Protein AF-A0A183HQC5-F1 (afdb_monomer)

Organism: NCBI:txid387005

InterPro domains:
  IPR002713 FF domain [PF01846] (31-80)
  IPR002713 FF domain [PF01846] (87-130)
  IPR002713 FF domain [PS51676] (82-141)
  IPR002713 FF domain [SM00441] (27-83)
  IPR002713 FF domain [SM00441] (85-141)
  IPR036517 FF domain superfamily [G3DSA:1.10.10.440] (12-88)
  IPR036517 FF domain superfamily [G3DSA:1.10.10.440] (89-143)
  IPR036517 FF domain superfamily [G3DSA:1.10.10.440] (147-183)
  IPR036517 FF domain superfamily [SSF81698] (20-90)
  IPR036517 FF domain superfamily [SSF81698] (83-144)
  IPR045148 Transcription elongation regulator 1-like [PTHR15377] (2-182)

Foldseek 3Di:
DVVVVVVVVVVVVVVVVVVVVVVVVLLVQLLVLLLVLCVVFVQALPDDPVRSVVRSVVDPSNVSNVVDDPVNSNVSNNVSSVVNVVVLLVVLLVLQVPQPVDDLPDQPVVVVVSSVPPVSVVVSPDDPVVSNVSSPVSSVVVVVVVVVVVVVVLVVQPLDDPCLVVCCVVDVVSVVVSVVVVD

Solvent-accessible surface area (backbone atoms only — not comparable to full-atom values): 10501 Å² total; per-residue (Å²): 112,68,71,58,56,49,51,53,50,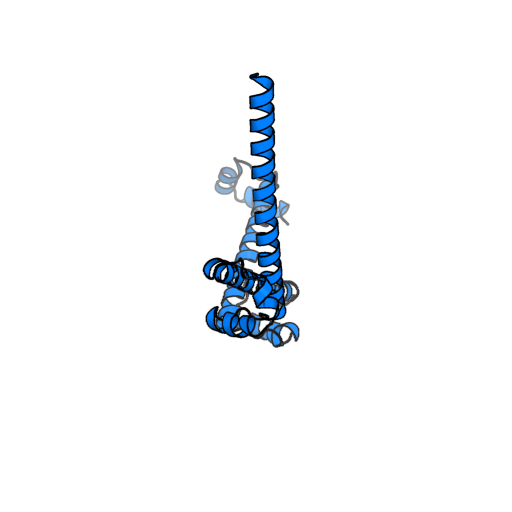51,52,53,48,54,53,50,51,52,52,52,52,52,54,51,50,54,50,47,54,21,50,51,51,45,50,51,48,41,63,73,72,53,86,59,58,81,62,48,69,71,57,45,51,61,56,49,69,72,41,80,70,48,67,62,27,69,88,53,50,72,70,54,52,50,52,53,47,52,53,49,32,53,48,48,51,47,56,50,49,50,53,53,50,51,52,53,72,71,36,81,90,56,55,74,83,60,54,66,80,60,46,47,68,57,48,65,73,37,70,76,48,68,72,52,89,64,58,67,71,58,54,52,50,54,50,51,51,53,26,50,54,51,51,51,48,53,51,48,53,51,51,51,49,54,71,65,39,78,88,61,52,95,58,41,66,60,44,37,76,78,36,60,62,55,52,52,54,51,50,66,74,72,110

Structure (mmCIF, N/CA/C/O backbone):
data_AF-A0A183HQC5-F1
#
_entry.id   AF-A0A183HQC5-F1
#
loop_
_atom_site.group_PDB
_atom_site.id
_atom_site.type_symbol
_atom_site.label_atom_id
_atom_site.label_alt_id
_atom_site.label_comp_id
_atom_site.label_asym_id
_atom_site.label_entity_id
_atom_site.label_seq_id
_atom_site.pdbx_PDB_ins_code
_atom_site.Cartn_x
_atom_site.Cartn_y
_atom_site.Cartn_z
_atom_site.occupancy
_atom_site.B_iso_or_equiv
_atom_site.auth_seq_id
_atom_site.auth_comp_id
_atom_site.auth_asym_id
_atom_site.auth_atom_id
_atom_site.pdbx_PDB_model_num
ATOM 1 N N . GLU A 1 1 ? 16.380 46.462 -37.536 1.00 64.62 1 GLU A N 1
ATOM 2 C CA . GLU A 1 1 ? 17.199 45.248 -37.328 1.00 64.62 1 GLU A CA 1
ATOM 3 C C . GLU A 1 1 ? 16.857 44.518 -36.033 1.00 64.62 1 GLU A C 1
ATOM 5 O O . GLU A 1 1 ? 16.786 43.298 -36.062 1.00 64.62 1 GLU A O 1
ATOM 10 N N . GLU A 1 2 ? 16.525 45.224 -34.948 1.00 70.25 2 GLU A N 1
ATOM 11 C CA . GLU A 1 2 ? 16.122 44.617 -33.663 1.00 70.25 2 GLU A CA 1
ATOM 12 C C . GLU A 1 2 ? 14.980 43.596 -33.775 1.00 70.25 2 GLU A C 1
ATOM 14 O O . GLU A 1 2 ? 15.136 42.474 -33.311 1.00 70.25 2 GLU A O 1
ATOM 19 N N . ARG A 1 3 ? 13.900 43.907 -34.506 1.00 75.62 3 ARG A N 1
ATOM 20 C CA . ARG A 1 3 ? 12.786 42.960 -34.721 1.00 75.62 3 ARG A CA 1
ATOM 21 C C . ARG A 1 3 ? 13.184 41.655 -35.420 1.00 75.62 3 ARG A C 1
ATOM 23 O O . ARG A 1 3 ? 12.544 40.639 -35.200 1.00 75.62 3 ARG A O 1
ATOM 30 N N . LYS A 1 4 ? 14.203 41.664 -36.289 1.00 75.69 4 LYS A N 1
ATOM 31 C CA . LYS A 1 4 ? 14.675 40.428 -36.941 1.00 75.69 4 LYS A CA 1
ATOM 32 C C . LYS A 1 4 ? 15.460 39.567 -35.954 1.00 75.69 4 LYS A C 1
ATOM 34 O O . LYS A 1 4 ? 15.241 38.366 -35.898 1.00 75.69 4 LYS A O 1
ATOM 39 N N . LYS A 1 5 ? 16.301 40.204 -35.135 1.00 80.25 5 LYS A N 1
ATOM 40 C CA . LYS A 1 5 ? 17.078 39.545 -34.081 1.00 80.25 5 LYS A CA 1
ATOM 41 C C . LYS A 1 5 ? 16.183 38.954 -32.984 1.00 80.25 5 LYS A C 1
ATOM 43 O O . LYS A 1 5 ? 16.483 37.887 -32.467 1.00 80.25 5 LYS A O 1
ATOM 48 N N . GLU A 1 6 ? 15.088 39.633 -32.654 1.00 78.00 6 GLU A N 1
ATOM 49 C CA . GLU A 1 6 ? 14.086 39.165 -31.692 1.00 78.00 6 GLU A CA 1
ATOM 50 C C . GLU A 1 6 ? 13.318 37.943 -32.216 1.00 78.00 6 GLU A C 1
ATOM 52 O O . GLU A 1 6 ? 13.260 36.928 -31.532 1.00 78.00 6 GLU A O 1
ATOM 57 N N . VAL A 1 7 ? 12.848 37.979 -33.470 1.00 82.75 7 VAL A N 1
ATOM 58 C CA . VAL A 1 7 ? 12.192 36.825 -34.116 1.00 82.75 7 VAL A CA 1
ATOM 59 C C . VAL A 1 7 ? 13.144 35.630 -34.253 1.00 82.75 7 VAL A C 1
ATOM 61 O O . VAL A 1 7 ? 12.736 34.492 -34.041 1.00 82.75 7 VAL A O 1
ATOM 64 N N . GLU A 1 8 ? 14.418 35.858 -34.584 1.00 78.94 8 GLU A N 1
ATOM 65 C CA . GLU A 1 8 ? 15.431 34.793 -34.635 1.00 78.94 8 GLU A CA 1
ATOM 66 C C . GLU A 1 8 ? 15.712 34.187 -33.250 1.00 78.94 8 GLU A C 1
ATOM 68 O O . GLU A 1 8 ? 15.899 32.973 -33.139 1.00 78.94 8 GLU A O 1
ATOM 73 N N . ALA A 1 9 ? 15.716 35.007 -32.194 1.00 84.31 9 ALA A N 1
ATOM 74 C CA . ALA A 1 9 ? 15.876 34.539 -30.821 1.00 84.31 9 ALA A CA 1
ATOM 75 C C . ALA A 1 9 ? 14.664 33.715 -30.357 1.00 84.31 9 ALA A C 1
ATOM 77 O O . ALA A 1 9 ? 14.853 32.617 -29.835 1.00 84.31 9 ALA A O 1
ATOM 78 N N . GLU A 1 10 ? 13.446 34.197 -30.614 1.00 83.12 10 GLU A N 1
ATOM 79 C CA . GLU A 1 10 ? 12.194 33.510 -30.274 1.00 83.12 10 GLU A CA 1
ATOM 80 C C . GLU A 1 10 ? 12.061 32.180 -31.031 1.00 83.12 10 GLU A C 1
ATOM 82 O O . GLU A 1 10 ? 11.778 31.141 -30.435 1.00 83.12 10 GLU A O 1
ATO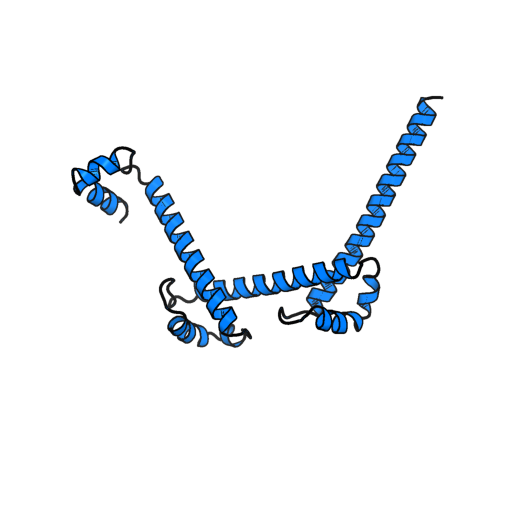M 87 N N . LEU A 1 11 ? 12.369 32.164 -32.332 1.00 82.50 11 LEU A N 1
ATOM 88 C CA . LEU A 1 11 ? 12.396 30.932 -33.122 1.00 82.50 11 LEU A CA 1
ATOM 89 C C . LEU A 1 11 ? 13.452 29.950 -32.589 1.00 82.50 11 LEU A C 1
ATOM 91 O O . LEU A 1 11 ? 13.209 28.745 -32.518 1.00 82.50 11 LEU A O 1
ATOM 95 N N . GLY A 1 12 ? 14.622 30.452 -32.184 1.00 84.56 12 GLY A N 1
ATOM 96 C CA . GLY A 1 12 ? 15.675 29.649 -31.565 1.00 84.56 12 GLY A CA 1
ATOM 97 C C . GLY A 1 12 ? 15.274 29.056 -30.211 1.00 84.56 12 GLY A C 1
ATOM 98 O O . GLY A 1 12 ? 15.672 27.933 -29.894 1.00 84.56 12 GLY A O 1
ATOM 99 N N . GLU A 1 13 ? 14.484 29.776 -29.418 1.00 86.19 13 GLU A N 1
ATOM 100 C CA . GLU A 1 13 ? 13.935 29.301 -28.147 1.00 86.19 13 GLU A CA 1
ATOM 101 C C . GLU A 1 13 ? 12.861 28.232 -28.369 1.00 86.19 13 GLU A C 1
ATOM 103 O O . GLU A 1 13 ? 13.002 27.123 -27.850 1.00 86.19 13 GLU A O 1
ATOM 108 N N . GLN A 1 14 ? 11.891 28.486 -29.252 1.00 85.62 14 GLN A N 1
ATOM 109 C CA . GLN A 1 14 ? 10.849 27.517 -29.614 1.00 85.62 14 GLN A CA 1
ATOM 110 C C . GLN A 1 14 ? 11.434 26.207 -30.165 1.00 85.62 14 GLN A C 1
ATOM 112 O O . GLN A 1 14 ? 10.981 25.113 -29.821 1.00 85.62 14 GLN A O 1
ATOM 117 N N . LEU A 1 15 ? 12.482 26.280 -30.994 1.00 84.19 1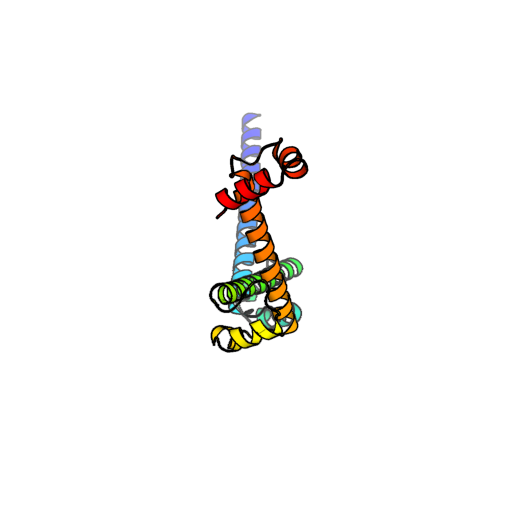5 LEU A N 1
ATOM 118 C CA . LEU A 1 15 ? 13.164 25.088 -31.507 1.00 84.19 15 LEU A CA 1
ATOM 119 C C . LEU A 1 15 ? 13.850 24.282 -30.393 1.00 84.19 15 LEU A C 1
ATOM 121 O O . LEU A 1 15 ? 13.820 23.048 -30.425 1.00 84.19 15 LEU A O 1
ATOM 125 N N . LYS A 1 16 ? 14.447 24.955 -29.400 1.00 89.25 16 LYS A N 1
ATOM 126 C CA . LYS A 1 16 ? 15.060 24.297 -28.234 1.00 89.25 16 LYS A CA 1
ATOM 127 C C . LYS A 1 16 ? 14.011 23.660 -27.333 1.00 89.25 16 LYS A C 1
ATOM 129 O O . LYS A 1 16 ? 14.227 22.540 -26.876 1.00 89.25 16 LYS A O 1
ATOM 134 N N . GLU A 1 17 ? 12.900 24.344 -27.079 1.00 87.25 17 GLU A N 1
ATOM 135 C CA . GLU A 1 17 ? 11.790 23.803 -26.290 1.00 87.25 17 GLU A CA 1
ATOM 136 C C . GLU A 1 17 ? 11.206 22.557 -26.946 1.00 87.25 17 GLU A C 1
ATOM 138 O O . GLU A 1 17 ? 11.155 21.506 -26.308 1.00 87.25 17 GLU A O 1
ATOM 143 N N . ARG A 1 18 ? 10.916 22.620 -28.250 1.00 87.19 18 ARG A N 1
ATOM 144 C CA . ARG A 1 18 ? 10.435 21.466 -29.016 1.00 87.19 18 ARG A CA 1
ATOM 145 C C . ARG A 1 18 ? 11.418 20.296 -28.984 1.00 87.19 18 ARG A C 1
ATOM 147 O O . ARG A 1 18 ? 11.009 19.146 -28.868 1.00 87.19 18 ARG A O 1
ATOM 154 N N . SER A 1 19 ? 12.722 20.567 -29.072 1.00 86.06 19 SER A N 1
ATOM 155 C CA . SER A 1 19 ? 13.739 19.514 -28.968 1.00 86.06 19 SER A CA 1
ATOM 156 C C . SER A 1 19 ? 13.761 18.871 -27.580 1.00 86.06 19 SER A C 1
ATOM 158 O O . SER A 1 19 ? 13.902 17.655 -27.486 1.00 86.06 19 SER A O 1
ATOM 160 N N . LYS A 1 20 ? 13.623 19.657 -26.505 1.00 89.62 20 LYS A N 1
ATOM 161 C CA . LYS A 1 20 ? 13.554 19.131 -25.132 1.00 89.62 20 LYS A CA 1
ATOM 162 C C . LYS A 1 20 ? 12.301 18.288 -24.918 1.00 89.62 20 LYS A C 1
ATOM 164 O O . LYS A 1 20 ? 12.376 17.237 -24.290 1.00 89.62 20 LYS A O 1
ATOM 169 N N . GLU A 1 21 ? 11.166 18.750 -25.431 1.00 89.75 21 GLU A N 1
ATOM 170 C CA . GLU A 1 21 ? 9.894 18.038 -25.345 1.00 89.75 21 GLU A CA 1
ATOM 171 C C . GLU A 1 21 ? 9.958 16.702 -26.092 1.00 89.75 21 GLU A C 1
ATOM 173 O O . GLU A 1 21 ? 9.583 15.671 -25.538 1.00 89.75 21 GLU A O 1
ATOM 178 N N . HIS A 1 22 ? 10.544 16.689 -27.292 1.00 90.88 22 HIS A N 1
ATOM 179 C CA . HIS A 1 22 ? 10.750 15.464 -28.066 1.00 90.88 22 HIS A CA 1
ATOM 180 C C . HIS A 1 22 ? 11.618 14.434 -27.333 1.00 90.88 22 HIS A C 1
ATOM 182 O O . HIS A 1 22 ? 11.257 13.262 -27.248 1.00 90.88 22 HIS A O 1
ATOM 188 N N . GLU A 1 23 ? 12.744 14.862 -26.757 1.00 89.75 23 GLU A N 1
ATOM 189 C CA . GLU A 1 23 ? 13.614 13.965 -25.984 1.00 89.75 23 GLU A CA 1
ATOM 190 C C . GLU A 1 23 ? 12.933 13.462 -24.703 1.00 89.75 23 GLU A C 1
ATOM 192 O O . GLU A 1 23 ? 13.083 12.297 -24.332 1.00 89.75 23 GLU A O 1
ATOM 197 N N . LYS A 1 24 ? 12.113 14.300 -24.059 1.00 92.06 24 LYS A N 1
ATOM 198 C CA . LYS A 1 24 ? 11.299 13.888 -22.912 1.00 92.06 24 LYS A CA 1
ATOM 199 C C . LYS A 1 24 ? 10.269 12.828 -23.302 1.00 92.06 24 LYS A C 1
ATOM 201 O O . LYS A 1 24 ? 10.138 11.845 -22.578 1.00 92.06 24 LYS A O 1
ATOM 206 N N . HIS A 1 25 ? 9.566 13.006 -24.420 1.00 93.56 25 HIS A N 1
ATOM 207 C CA . HIS A 1 25 ? 8.593 12.025 -24.904 1.00 93.56 25 HIS A CA 1
ATOM 208 C C . HIS A 1 25 ? 9.249 10.685 -25.217 1.00 93.56 25 HIS A C 1
ATOM 210 O O . HIS A 1 25 ? 8.789 9.666 -24.713 1.00 93.56 25 HIS A O 1
ATOM 216 N N . LYS A 1 26 ? 10.377 10.685 -25.937 1.00 92.81 26 LYS A N 1
ATOM 217 C CA . LYS A 1 26 ? 11.151 9.454 -26.160 1.00 92.81 26 LYS A CA 1
ATOM 218 C C . LYS A 1 26 ? 11.518 8.781 -24.844 1.00 92.81 26 LYS A C 1
ATOM 220 O O . LYS A 1 26 ? 11.290 7.593 -24.666 1.00 92.81 26 LYS A O 1
ATOM 225 N N . TYR A 1 27 ? 12.064 9.528 -23.888 1.00 94.50 27 TYR A N 1
ATOM 226 C CA . TYR A 1 27 ? 12.427 8.955 -22.596 1.00 94.50 27 TYR A CA 1
ATOM 227 C C . TYR A 1 27 ? 11.207 8.339 -21.874 1.00 94.50 27 TYR A C 1
ATOM 229 O O . TYR A 1 27 ? 11.308 7.242 -21.325 1.00 94.50 27 TYR A O 1
ATOM 237 N N . GLN A 1 28 ? 10.039 8.989 -21.934 1.00 94.69 28 GLN A N 1
ATOM 238 C CA . GLN A 1 28 ? 8.786 8.458 -21.383 1.00 94.69 28 GLN A CA 1
ATOM 239 C C . GLN A 1 28 ? 8.338 7.161 -22.067 1.00 94.69 28 GLN A C 1
ATOM 241 O O . GLN A 1 28 ? 7.952 6.227 -21.369 1.00 94.69 28 GLN A O 1
ATOM 246 N N . GLU A 1 29 ? 8.445 7.054 -23.393 1.00 95.00 29 GLU A N 1
ATOM 247 C CA . GLU A 1 29 ? 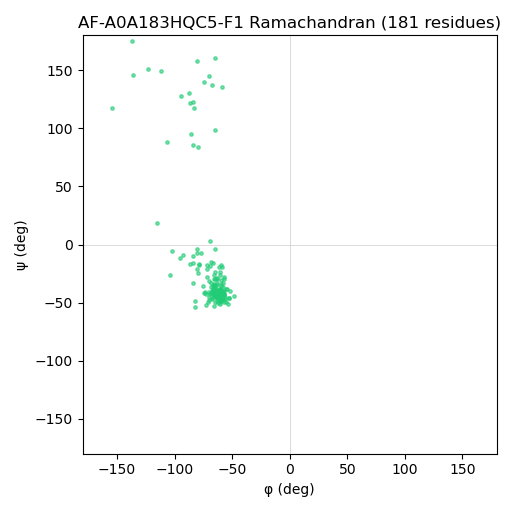8.117 5.820 -24.124 1.00 95.00 29 GLU A CA 1
ATOM 248 C C . GLU A 1 29 ? 8.988 4.639 -23.668 1.00 95.00 29 GLU A C 1
ATOM 250 O O . GLU A 1 29 ? 8.501 3.517 -23.497 1.00 95.00 29 GLU A O 1
ATOM 255 N N . HIS A 1 30 ? 10.275 4.889 -23.407 1.00 96.56 30 HIS A N 1
ATOM 256 C CA . HIS A 1 30 ? 11.175 3.878 -22.854 1.00 96.56 30 HIS A CA 1
ATOM 257 C C . HIS A 1 30 ? 10.782 3.502 -21.412 1.00 96.56 30 HIS A C 1
ATOM 259 O O . HIS A 1 30 ? 10.800 2.319 -21.064 1.00 96.56 30 HIS A O 1
ATOM 265 N N . GLU A 1 31 ? 10.391 4.471 -20.571 1.00 96.75 31 GLU A N 1
ATOM 266 C CA . GLU A 1 31 ? 9.865 4.191 -19.224 1.00 96.75 31 GLU A CA 1
ATOM 267 C C . GLU A 1 31 ? 8.588 3.349 -19.259 1.00 96.75 31 GLU A C 1
ATOM 269 O O . GLU A 1 31 ? 8.455 2.403 -18.482 1.00 96.75 31 GLU A O 1
ATOM 274 N N . GLU A 1 32 ? 7.645 3.678 -20.138 1.00 96.38 32 GLU A N 1
ATOM 275 C CA . GLU A 1 32 ? 6.387 2.947 -20.301 1.00 96.38 32 GLU A CA 1
ATOM 276 C C . GLU A 1 32 ? 6.626 1.532 -20.824 1.00 96.38 32 GLU A C 1
ATOM 278 O O . GLU A 1 32 ? 6.078 0.576 -20.271 1.00 96.38 32 GLU A O 1
ATOM 283 N N . SER A 1 33 ? 7.520 1.379 -21.802 1.00 96.50 33 SER A N 1
ATOM 284 C CA . SER A 1 33 ? 7.955 0.073 -22.307 1.00 96.50 33 SER A CA 1
ATOM 285 C C . SER A 1 33 ? 8.559 -0.782 -21.192 1.00 96.50 33 SER A C 1
ATOM 287 O O . SER A 1 33 ? 8.230 -1.963 -21.054 1.00 96.50 33 SER A O 1
ATOM 289 N N . PHE A 1 34 ? 9.391 -0.181 -20.336 1.00 97.88 34 PHE A N 1
ATOM 290 C CA . PHE A 1 34 ? 9.984 -0.881 -19.202 1.00 97.88 34 PHE A CA 1
ATOM 291 C C . PHE A 1 34 ? 8.940 -1.258 -18.142 1.00 97.88 34 PHE A C 1
ATOM 293 O O . PHE A 1 34 ? 8.954 -2.381 -17.639 1.00 97.88 34 PHE A O 1
ATOM 300 N N . LYS A 1 35 ? 7.992 -0.364 -17.830 1.00 97.44 35 LYS A N 1
ATOM 301 C CA . LYS A 1 35 ? 6.870 -0.653 -16.919 1.00 97.44 35 LYS A CA 1
ATOM 302 C C . LYS A 1 35 ? 5.993 -1.789 -17.446 1.00 97.44 35 LYS A C 1
ATOM 304 O O . LYS A 1 35 ? 5.632 -2.671 -16.673 1.00 97.44 35 LYS A O 1
ATOM 309 N N . ALA A 1 36 ? 5.694 -1.816 -18.744 1.00 97.12 36 ALA A N 1
ATOM 310 C CA . ALA A 1 36 ? 4.953 -2.913 -19.364 1.00 97.12 36 ALA A CA 1
ATOM 311 C C . ALA A 1 36 ? 5.707 -4.246 -19.221 1.00 97.12 36 ALA A C 1
ATOM 313 O O . ALA A 1 36 ? 5.122 -5.255 -18.828 1.00 97.12 36 ALA A O 1
ATOM 314 N N . LEU A 1 37 ? 7.027 -4.233 -19.431 1.00 97.00 37 LEU A N 1
ATOM 315 C CA . LEU A 1 37 ? 7.872 -5.411 -19.246 1.00 97.00 37 LEU A CA 1
ATOM 316 C C . LEU A 1 37 ? 7.867 -5.911 -17.791 1.00 97.00 37 LEU A C 1
ATOM 318 O O . LEU A 1 37 ? 7.774 -7.115 -17.549 1.00 97.00 37 LEU A O 1
ATOM 322 N N . LEU A 1 38 ? 7.931 -4.994 -16.820 1.00 97.69 38 LEU A N 1
ATOM 323 C CA . LEU A 1 38 ? 7.805 -5.314 -15.396 1.00 97.69 38 LEU A CA 1
ATOM 324 C C . LEU A 1 38 ? 6.446 -5.943 -15.084 1.00 97.69 38 LEU A C 1
ATOM 326 O O . LEU A 1 38 ? 6.395 -6.980 -14.427 1.00 97.69 38 LEU A O 1
ATOM 330 N N . ILE A 1 39 ? 5.356 -5.363 -15.591 1.00 96.88 39 ILE A N 1
ATOM 331 C CA . ILE A 1 39 ? 4.007 -5.909 -15.420 1.00 96.88 39 ILE A CA 1
ATOM 332 C C . ILE A 1 39 ? 3.934 -7.327 -15.977 1.00 96.88 39 ILE A C 1
ATOM 334 O O . ILE A 1 39 ? 3.368 -8.194 -15.315 1.00 96.88 39 ILE A O 1
ATOM 338 N N . ASP A 1 40 ? 4.504 -7.584 -17.151 1.00 96.38 40 ASP A N 1
ATOM 339 C CA . ASP A 1 40 ? 4.428 -8.876 -17.834 1.00 96.38 40 ASP A CA 1
ATOM 340 C C . ASP A 1 40 ? 5.298 -9.961 -17.201 1.00 96.38 40 ASP A C 1
ATOM 342 O O . ASP A 1 40 ? 4.853 -11.104 -17.095 1.00 96.38 40 ASP A O 1
ATOM 346 N N . LEU A 1 41 ? 6.517 -9.626 -16.777 1.00 96.81 41 LEU A N 1
ATOM 347 C CA . LEU A 1 41 ? 7.513 -10.616 -16.358 1.00 96.81 41 LEU A CA 1
ATOM 348 C C . LEU A 1 41 ? 7.693 -10.705 -14.840 1.00 96.81 41 LEU A C 1
ATOM 350 O O . LEU A 1 41 ? 8.067 -11.760 -14.331 1.00 96.81 41 LEU A O 1
ATOM 354 N N . ILE A 1 42 ? 7.413 -9.630 -14.102 1.00 96.75 42 ILE A N 1
ATOM 355 C CA . ILE A 1 42 ? 7.573 -9.564 -12.646 1.00 96.75 42 ILE A CA 1
ATOM 356 C C . ILE A 1 42 ? 6.186 -9.598 -12.005 1.00 96.75 42 ILE A C 1
ATOM 358 O O . ILE A 1 42 ? 5.551 -8.572 -11.768 1.00 96.75 42 ILE A O 1
ATOM 362 N N . LYS A 1 43 ? 5.693 -10.812 -11.739 1.00 92.75 43 LYS A N 1
ATOM 363 C CA . LYS A 1 43 ? 4.353 -11.047 -11.164 1.00 92.75 43 LYS A CA 1
ATOM 364 C C . LYS A 1 43 ? 4.330 -11.158 -9.636 1.00 92.75 43 LYS A C 1
ATOM 366 O O . LYS A 1 43 ? 3.248 -11.195 -9.058 1.00 92.75 43 LYS A O 1
ATOM 371 N N . SER A 1 44 ? 5.494 -11.224 -8.988 1.00 90.31 44 SER A N 1
ATOM 372 C CA . SER A 1 44 ? 5.624 -11.305 -7.527 1.00 90.31 44 SER A CA 1
ATOM 373 C C . SER A 1 44 ? 6.472 -10.156 -6.984 1.00 90.31 44 SER A C 1
ATOM 375 O O . SER A 1 44 ? 7.368 -9.662 -7.662 1.00 90.31 44 SER A O 1
ATOM 377 N N . ALA A 1 45 ? 6.198 -9.761 -5.743 1.00 92.00 45 ALA A N 1
ATOM 378 C CA . ALA A 1 45 ? 7.010 -8.814 -4.987 1.00 92.00 45 ALA A CA 1
ATOM 379 C C . ALA A 1 45 ? 8.256 -9.460 -4.344 1.00 92.00 45 ALA A C 1
ATOM 381 O O . ALA A 1 45 ? 9.049 -8.759 -3.727 1.00 92.00 45 ALA A O 1
ATOM 382 N N . ASP A 1 46 ? 8.426 -10.781 -4.465 1.00 90.44 46 ASP A N 1
ATOM 383 C CA . ASP A 1 46 ? 9.541 -11.506 -3.837 1.00 90.44 46 ASP A CA 1
ATOM 384 C C . ASP A 1 46 ? 10.831 -11.480 -4.669 1.00 90.44 46 ASP A C 1
ATOM 386 O O . ASP A 1 46 ? 11.880 -11.907 -4.190 1.00 90.44 46 ASP A O 1
ATOM 390 N N . TYR A 1 47 ? 10.769 -10.999 -5.914 1.00 94.12 47 TYR A N 1
ATOM 391 C CA . TYR A 1 47 ? 11.963 -10.868 -6.740 1.00 94.12 47 TYR A CA 1
ATOM 392 C C . TYR A 1 47 ? 12.892 -9.801 -6.166 1.00 94.12 47 TYR A C 1
ATOM 394 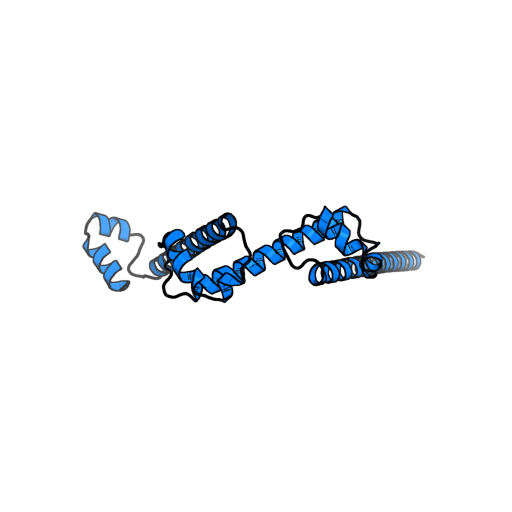O O . TYR A 1 47 ? 12.468 -8.701 -5.820 1.00 94.12 47 TYR A O 1
ATOM 402 N N . THR A 1 48 ? 14.187 -10.094 -6.151 1.00 95.94 48 THR A N 1
ATOM 403 C CA . THR A 1 48 ? 15.212 -9.057 -6.008 1.00 95.94 48 THR A CA 1
ATOM 404 C C . THR A 1 48 ? 15.457 -8.366 -7.347 1.00 95.94 48 THR A C 1
ATOM 406 O O . THR A 1 48 ? 15.245 -8.953 -8.414 1.00 95.94 48 THR A O 1
ATOM 409 N N . TRP A 1 49 ? 15.997 -7.144 -7.321 1.00 97.12 49 TRP A N 1
ATOM 410 C CA . TRP A 1 49 ? 16.391 -6.450 -8.551 1.00 97.12 49 TRP A CA 1
ATOM 411 C C . TRP A 1 49 ? 17.350 -7.286 -9.411 1.00 97.12 49 TRP A C 1
ATOM 413 O O . TRP A 1 49 ? 17.233 -7.324 -10.635 1.00 97.12 49 TRP A O 1
ATOM 423 N N . HIS A 1 50 ? 18.278 -8.016 -8.787 1.00 96.25 50 HIS A N 1
ATOM 424 C CA . HIS A 1 50 ? 19.240 -8.853 -9.507 1.00 96.25 50 HIS A CA 1
ATOM 425 C C . HIS A 1 50 ? 18.573 -10.013 -10.257 1.00 96.25 50 HIS A C 1
ATOM 427 O O . HIS A 1 50 ? 18.928 -10.298 -11.404 1.00 96.25 50 HIS A O 1
ATOM 433 N N . GLU A 1 51 ? 17.592 -10.669 -9.640 1.00 96.88 51 GLU A N 1
ATOM 434 C CA . GLU A 1 51 ? 16.814 -11.743 -10.267 1.00 96.88 51 GLU A CA 1
ATOM 435 C C . GLU A 1 51 ? 15.898 -11.200 -11.359 1.00 96.88 51 GLU A C 1
ATOM 437 O O . GLU A 1 51 ? 15.915 -11.708 -12.482 1.00 96.88 51 GLU A O 1
ATOM 442 N N . ALA A 1 52 ? 15.166 -10.123 -11.062 1.00 97.00 52 ALA A N 1
ATOM 443 C CA . ALA A 1 52 ? 14.293 -9.461 -12.019 1.00 97.00 52 ALA A CA 1
ATOM 444 C C . ALA A 1 52 ? 15.080 -9.020 -13.254 1.00 97.00 52 ALA A C 1
ATOM 446 O O . ALA A 1 52 ? 14.738 -9.383 -14.374 1.00 97.00 52 ALA A O 1
ATOM 447 N N . ARG A 1 53 ? 16.219 -8.347 -13.072 1.00 95.75 53 ARG A N 1
ATOM 448 C CA . ARG A 1 53 ? 17.091 -7.913 -14.169 1.00 95.75 53 ARG A CA 1
ATOM 449 C C . ARG A 1 53 ? 17.578 -9.072 -15.039 1.00 95.75 53 ARG A C 1
ATOM 451 O O . ARG A 1 53 ? 17.708 -8.898 -16.250 1.00 95.75 53 ARG A O 1
ATOM 458 N N . ARG A 1 54 ? 17.854 -10.249 -14.461 1.00 96.31 54 ARG A N 1
ATOM 459 C CA . ARG A 1 54 ? 18.224 -11.454 -15.230 1.00 96.31 54 ARG A CA 1
ATOM 460 C C . ARG A 1 54 ? 17.075 -11.973 -16.091 1.00 96.31 54 ARG A C 1
ATOM 462 O O . ARG A 1 54 ? 17.345 -12.490 -17.169 1.00 96.31 54 ARG A O 1
ATOM 469 N N . ILE A 1 55 ? 15.834 -11.860 -15.620 1.00 96.44 55 ILE A N 1
ATOM 470 C CA . ILE A 1 55 ? 14.631 -12.241 -16.371 1.00 96.44 55 ILE A CA 1
ATOM 471 C C . ILE A 1 55 ? 14.372 -11.220 -17.481 1.00 96.44 55 ILE A C 1
ATOM 473 O O . ILE A 1 55 ? 14.286 -11.596 -18.646 1.00 96.44 55 ILE A O 1
ATOM 477 N N . LEU A 1 56 ? 14.342 -9.932 -17.129 1.00 96.12 56 LEU A N 1
ATOM 478 C CA . LEU A 1 56 ? 14.040 -8.825 -18.037 1.00 96.12 56 LEU A CA 1
ATOM 479 C C . LEU A 1 56 ? 15.003 -8.790 -19.233 1.00 96.12 56 LEU A C 1
ATOM 481 O O . LEU A 1 56 ? 14.564 -8.642 -20.362 1.00 96.12 56 LEU A O 1
ATOM 485 N N . ARG A 1 57 ? 16.306 -9.015 -19.012 1.00 95.06 57 ARG A N 1
ATOM 486 C CA . ARG A 1 57 ? 17.332 -9.015 -20.075 1.00 95.06 57 ARG A CA 1
ATOM 487 C C . ARG A 1 57 ? 17.217 -10.142 -21.101 1.00 95.06 57 ARG A C 1
ATOM 489 O O . ARG A 1 57 ? 17.903 -10.084 -22.114 1.00 95.06 57 ARG A O 1
ATOM 496 N N . LYS A 1 58 ? 16.444 -11.193 -20.818 1.00 96.38 58 LYS A N 1
ATOM 497 C CA . LYS A 1 58 ? 16.212 -12.284 -21.777 1.00 96.38 58 LYS A CA 1
ATOM 498 C C . LYS A 1 58 ? 15.090 -11.960 -22.761 1.00 96.38 58 LYS A C 1
ATOM 500 O O . LYS A 1 58 ? 14.959 -12.659 -23.759 1.00 96.38 58 LYS A O 1
ATOM 505 N N . ASP A 1 59 ? 14.273 -10.954 -22.462 1.00 96.44 59 ASP A N 1
ATOM 506 C CA . ASP A 1 59 ? 13.181 -10.514 -23.320 1.00 96.44 59 ASP A CA 1
ATOM 507 C C . ASP A 1 59 ? 13.704 -9.490 -24.333 1.00 96.44 59 ASP A C 1
ATOM 509 O O . ASP A 1 59 ? 14.379 -8.528 -23.961 1.00 96.44 59 ASP A O 1
ATOM 513 N N . SER A 1 60 ? 13.384 -9.685 -25.614 1.00 94.44 60 SER A N 1
ATOM 514 C CA . SER A 1 60 ? 13.845 -8.809 -26.698 1.00 94.44 60 SER A CA 1
ATOM 515 C C . SER A 1 60 ? 13.368 -7.364 -26.536 1.00 94.44 60 SER A C 1
ATOM 517 O O . SER A 1 60 ? 14.035 -6.440 -26.985 1.00 94.44 60 SER A O 1
ATOM 519 N N . ARG A 1 61 ? 12.240 -7.133 -25.849 1.00 94.31 61 ARG A N 1
ATOM 520 C CA . ARG A 1 61 ? 11.706 -5.784 -25.597 1.00 94.31 61 ARG A CA 1
ATOM 521 C C . ARG A 1 61 ? 12.576 -4.971 -24.639 1.00 94.31 61 ARG A C 1
ATOM 523 O O . ARG A 1 61 ? 12.403 -3.759 -24.554 1.00 94.31 61 ARG A O 1
ATOM 530 N N . TYR A 1 62 ? 13.503 -5.600 -23.914 1.00 94.12 62 TYR A N 1
ATOM 531 C CA . TYR A 1 62 ? 14.399 -4.889 -23.000 1.00 94.12 62 TYR A CA 1
ATOM 532 C C . TYR A 1 62 ? 15.325 -3.900 -23.727 1.00 94.12 62 TYR A C 1
ATOM 534 O O . TYR A 1 62 ? 15.672 -2.871 -23.147 1.00 94.12 62 TYR A O 1
ATOM 542 N N . GLU A 1 63 ? 15.673 -4.175 -24.989 1.00 90.69 63 GLU A N 1
ATOM 543 C CA . GLU A 1 63 ? 16.462 -3.281 -25.857 1.00 90.69 63 GLU A CA 1
ATOM 544 C C . GLU A 1 63 ? 15.717 -1.959 -26.132 1.00 90.69 63 GLU A C 1
ATOM 546 O O . GLU A 1 63 ? 16.312 -0.885 -26.177 1.00 90.69 63 GLU A O 1
ATOM 551 N N . ASN A 1 64 ? 14.378 -1.982 -26.147 1.00 90.62 64 ASN A N 1
ATOM 552 C CA . ASN A 1 64 ? 13.553 -0.772 -26.279 1.00 90.62 64 ASN A CA 1
ATOM 553 C C . ASN A 1 64 ? 13.604 0.132 -25.036 1.00 90.62 64 ASN A C 1
ATOM 555 O O . ASN A 1 64 ? 12.898 1.128 -24.967 1.00 90.62 64 ASN A O 1
ATOM 559 N N . CYS A 1 65 ? 14.403 -0.202 -24.022 1.00 93.00 65 CYS A N 1
ATOM 560 C CA . CYS A 1 65 ? 14.520 0.547 -22.773 1.00 93.00 65 CYS A CA 1
ATOM 561 C C . CYS A 1 65 ? 15.929 1.144 -22.598 1.00 93.00 65 CYS A C 1
ATOM 563 O O . CYS A 1 65 ? 16.326 1.451 -21.474 1.00 93.00 65 CYS A O 1
ATOM 565 N N . ASP A 1 66 ? 16.719 1.264 -23.667 1.00 91.38 66 ASP A N 1
ATOM 566 C CA . ASP A 1 66 ? 18.144 1.622 -23.583 1.00 91.38 66 ASP A CA 1
ATOM 567 C C . ASP A 1 66 ? 18.433 3.080 -23.196 1.00 91.38 66 ASP A C 1
ATOM 569 O O . ASP A 1 66 ? 19.494 3.346 -22.634 1.00 91.38 66 ASP A O 1
ATOM 573 N N . LEU A 1 67 ? 17.479 4.002 -23.378 1.00 92.69 67 LEU A N 1
ATOM 574 C CA . LEU A 1 67 ? 17.593 5.371 -22.851 1.00 92.69 67 LEU A CA 1
ATOM 575 C C . LEU A 1 67 ? 17.513 5.439 -21.318 1.00 92.69 67 LEU A C 1
ATOM 577 O O . LEU A 1 67 ? 17.917 6.439 -20.728 1.00 92.69 67 LEU A O 1
ATOM 581 N N . LEU A 1 68 ? 16.991 4.399 -20.658 1.00 94.44 68 LEU A N 1
ATOM 582 C CA . LEU A 1 68 ? 16.919 4.364 -19.202 1.00 94.44 68 LEU A CA 1
ATOM 583 C C . LEU A 1 68 ? 18.240 3.865 -18.621 1.00 94.44 68 LEU A C 1
ATOM 585 O O . LEU A 1 68 ? 18.671 2.730 -18.860 1.00 94.44 68 LEU A O 1
ATOM 589 N N . GLU A 1 69 ? 18.834 4.683 -17.764 1.00 94.75 69 GLU A N 1
ATOM 590 C CA . GLU A 1 69 ? 19.993 4.280 -16.982 1.00 94.75 69 GLU A CA 1
ATOM 591 C C . GLU A 1 69 ? 19.646 3.155 -16.000 1.00 94.75 69 GLU A C 1
ATOM 593 O O . GLU A 1 69 ? 18.490 2.933 -15.624 1.00 94.75 69 GLU A O 1
ATOM 598 N N . LYS A 1 70 ? 20.679 2.445 -15.534 1.00 94.00 70 LYS A N 1
ATOM 599 C CA . LYS A 1 70 ? 20.523 1.341 -14.579 1.00 94.00 70 LYS A CA 1
ATOM 600 C C . LYS A 1 70 ? 19.726 1.770 -13.340 1.00 94.00 70 LYS A C 1
ATOM 602 O O . LYS A 1 70 ? 18.809 1.053 -12.949 1.00 94.00 70 LYS A O 1
ATOM 607 N N . ASP A 1 71 ? 20.044 2.929 -12.773 1.00 96.06 71 ASP A N 1
ATOM 608 C CA . ASP A 1 71 ? 19.421 3.415 -11.538 1.00 96.06 71 ASP A CA 1
ATOM 609 C C . ASP A 1 71 ? 17.969 3.861 -11.760 1.00 96.06 71 ASP A C 1
ATOM 611 O O . ASP A 1 71 ? 17.150 3.804 -10.845 1.00 96.06 71 ASP A O 1
ATOM 615 N N . ALA A 1 72 ? 17.618 4.300 -12.974 1.00 96.69 72 ALA A N 1
ATOM 616 C CA . ALA A 1 72 ? 16.231 4.580 -13.339 1.00 96.69 72 ALA A CA 1
ATOM 617 C C . ALA A 1 72 ? 15.423 3.278 -13.446 1.00 96.69 72 ALA A C 1
ATOM 619 O O . ALA A 1 72 ? 14.335 3.181 -12.879 1.00 96.69 72 ALA A O 1
ATOM 620 N N . LYS A 1 73 ? 15.982 2.247 -14.096 1.00 97.00 73 LYS A N 1
ATOM 621 C CA . LYS A 1 73 ? 15.352 0.919 -14.189 1.00 97.00 73 LYS A CA 1
ATOM 622 C C . LYS A 1 73 ? 15.147 0.283 -12.807 1.00 97.00 73 LYS A C 1
ATOM 624 O O . LYS A 1 73 ? 14.084 -0.270 -12.550 1.00 97.00 73 LYS A O 1
ATOM 629 N N . GLU A 1 74 ? 16.126 0.397 -11.910 1.00 97.69 74 GLU A N 1
ATOM 630 C CA . GLU A 1 74 ? 16.028 -0.107 -10.531 1.00 97.69 74 GLU A CA 1
ATOM 631 C C . GLU A 1 74 ? 14.928 0.617 -9.739 1.00 97.69 74 GLU A C 1
ATOM 633 O O . GLU A 1 74 ? 14.058 -0.033 -9.167 1.00 97.69 74 GLU A O 1
ATOM 638 N N . ARG A 1 75 ? 14.852 1.953 -9.831 1.00 98.06 75 ARG A N 1
ATOM 639 C CA . ARG A 1 75 ? 13.758 2.732 -9.222 1.00 98.06 75 ARG A CA 1
ATOM 640 C C . ARG A 1 75 ? 12.374 2.343 -9.749 1.00 98.06 75 ARG A C 1
ATOM 642 O O . ARG A 1 75 ? 11.424 2.255 -8.974 1.00 98.06 75 ARG A O 1
ATOM 649 N N . LEU A 1 76 ? 12.244 2.116 -11.057 1.00 97.94 76 LEU A N 1
ATOM 650 C CA . LEU A 1 76 ? 10.987 1.667 -11.667 1.00 97.94 76 LEU A CA 1
ATOM 651 C C . LEU A 1 76 ? 10.599 0.259 -11.201 1.00 97.94 76 LEU A C 1
ATOM 653 O O . LEU A 1 76 ? 9.421 -0.003 -10.960 1.00 97.94 76 LEU A O 1
ATOM 657 N N . PHE A 1 77 ? 11.580 -0.628 -11.039 1.00 98.31 77 PHE A N 1
ATOM 658 C CA . PHE A 1 77 ? 11.374 -1.953 -10.468 1.00 98.31 77 PHE A CA 1
ATOM 659 C C . PHE A 1 77 ? 10.890 -1.874 -9.015 1.00 98.31 77 PHE A C 1
ATOM 661 O O . PHE A 1 77 ? 9.871 -2.482 -8.692 1.00 98.31 77 PHE A O 1
ATOM 668 N N . ASP A 1 78 ? 11.547 -1.084 -8.164 1.00 98.00 78 ASP A N 1
ATOM 669 C CA . ASP A 1 78 ? 11.148 -0.924 -6.761 1.00 98.00 78 ASP A CA 1
ATOM 670 C C . ASP A 1 78 ? 9.726 -0.361 -6.643 1.00 98.00 78 ASP A C 1
ATOM 672 O O . ASP A 1 78 ? 8.915 -0.853 -5.855 1.00 98.00 78 ASP A O 1
ATOM 676 N N . ALA A 1 79 ? 9.384 0.627 -7.476 1.00 98.12 79 ALA A N 1
ATOM 677 C CA . ALA A 1 79 ? 8.032 1.176 -7.544 1.00 98.12 79 ALA A CA 1
ATOM 678 C C . ALA A 1 79 ? 6.996 0.116 -7.963 1.00 98.12 79 ALA A C 1
ATOM 680 O O . ALA A 1 79 ? 5.900 0.062 -7.401 1.00 98.12 79 ALA A O 1
ATOM 681 N N . HIS A 1 80 ? 7.341 -0.754 -8.918 1.00 98.06 80 HIS A N 1
ATOM 682 C CA . HIS A 1 80 ? 6.485 -1.867 -9.336 1.00 98.06 80 HIS A CA 1
ATOM 683 C C . HIS A 1 80 ? 6.306 -2.906 -8.225 1.00 98.06 80 HIS A C 1
ATOM 685 O O . HIS A 1 80 ? 5.180 -3.313 -7.946 1.00 98.06 80 HIS A O 1
ATOM 691 N N . VAL A 1 81 ? 7.379 -3.284 -7.528 1.00 97.00 81 VAL A N 1
ATOM 692 C CA . VAL A 1 81 ? 7.314 -4.195 -6.374 1.00 97.00 81 VAL A CA 1
ATOM 693 C C . VAL A 1 81 ? 6.410 -3.617 -5.285 1.00 97.00 81 VAL A C 1
ATOM 695 O O . VAL A 1 81 ? 5.498 -4.301 -4.822 1.00 97.00 81 VAL A O 1
ATOM 698 N N . GLN A 1 82 ? 6.572 -2.337 -4.940 1.00 96.19 82 GLN A N 1
ATOM 699 C CA . GLN A 1 82 ? 5.695 -1.653 -3.983 1.00 96.19 82 GLN A CA 1
ATOM 700 C C . GLN A 1 82 ? 4.233 -1.623 -4.450 1.00 96.19 82 GLN A C 1
ATOM 702 O O . GLN A 1 82 ? 3.315 -1.779 -3.639 1.00 96.19 82 GLN A O 1
ATOM 707 N N . HIS A 1 83 ? 3.988 -1.437 -5.750 1.00 96.25 83 HIS A N 1
ATOM 708 C CA . HIS A 1 83 ? 2.642 -1.505 -6.316 1.00 96.25 83 HIS A CA 1
ATOM 709 C C . HIS A 1 83 ? 2.032 -2.908 -6.168 1.00 96.25 83 HIS A C 1
ATOM 711 O O . HIS A 1 83 ? 0.887 -3.028 -5.727 1.00 96.25 83 HIS A O 1
ATOM 717 N N . LEU A 1 84 ? 2.794 -3.968 -6.458 1.00 94.31 84 LEU A N 1
ATOM 718 C CA . LEU A 1 84 ? 2.357 -5.353 -6.257 1.00 94.31 84 LEU A CA 1
ATOM 719 C C . LEU A 1 84 ? 2.044 -5.636 -4.784 1.00 94.31 84 LEU A C 1
ATOM 721 O O . LEU A 1 84 ? 1.008 -6.229 -4.481 1.00 94.31 84 LEU A O 1
ATOM 725 N N . GLU A 1 85 ? 2.900 -5.186 -3.862 1.00 92.50 85 GLU A N 1
ATOM 726 C CA . GLU A 1 85 ? 2.677 -5.349 -2.423 1.00 92.50 85 GLU A CA 1
ATOM 727 C C . GLU A 1 85 ? 1.396 -4.665 -1.950 1.00 92.50 85 GLU A C 1
ATOM 729 O O . GLU A 1 85 ? 0.651 -5.260 -1.161 1.00 92.50 85 GLU A O 1
ATOM 734 N N . ARG A 1 86 ? 1.143 -3.449 -2.452 1.00 93.69 86 ARG A N 1
ATOM 735 C CA . ARG A 1 86 ? -0.049 -2.654 -2.150 1.00 93.69 86 ARG A CA 1
ATOM 736 C C . ARG A 1 86 ? -1.310 -3.316 -2.683 1.00 93.69 86 ARG A C 1
ATOM 738 O O . ARG A 1 86 ? -2.209 -3.584 -1.898 1.00 93.69 86 ARG A O 1
ATOM 745 N N . LYS A 1 87 ? -1.344 -3.669 -3.970 1.00 92.75 87 LYS A N 1
ATOM 746 C CA . LYS A 1 87 ? -2.497 -4.334 -4.597 1.00 92.75 87 LYS A CA 1
ATOM 747 C C . LYS A 1 87 ? -2.846 -5.642 -3.892 1.00 92.75 87 LYS A C 1
ATOM 749 O O . LYS A 1 87 ? -4.002 -5.947 -3.627 1.00 92.75 87 LYS A O 1
ATOM 754 N N . ARG A 1 88 ? -1.826 -6.421 -3.543 1.00 90.94 88 ARG A N 1
ATOM 755 C CA . ARG A 1 88 ? -1.974 -7.630 -2.733 1.00 90.94 88 ARG A CA 1
ATOM 756 C C . ARG A 1 88 ? -2.562 -7.299 -1.357 1.00 90.94 88 ARG A C 1
ATOM 758 O O . ARG A 1 88 ? -3.532 -7.924 -0.956 1.00 90.94 88 ARG A O 1
ATOM 765 N N . ARG A 1 89 ? -2.025 -6.310 -0.638 1.00 92.44 89 ARG A N 1
ATOM 766 C CA . ARG A 1 89 ? -2.579 -5.893 0.662 1.00 92.44 89 ARG A CA 1
ATOM 767 C C . ARG A 1 89 ? -4.043 -5.455 0.548 1.00 92.44 89 ARG A C 1
ATOM 769 O O . ARG A 1 89 ? -4.841 -5.864 1.378 1.00 92.44 89 ARG A O 1
ATOM 776 N N . GLU A 1 90 ? -4.402 -4.700 -0.487 1.00 93.12 90 GLU A N 1
ATOM 777 C CA . GLU A 1 90 ? -5.785 -4.283 -0.756 1.00 93.12 90 GLU A CA 1
ATOM 778 C C . GLU A 1 90 ? -6.718 -5.490 -0.907 1.00 93.12 90 GLU A C 1
ATOM 780 O O . GLU A 1 90 ? -7.751 -5.547 -0.246 1.00 93.12 90 GLU A O 1
ATOM 785 N N . VAL A 1 91 ? -6.323 -6.499 -1.692 1.00 91.44 91 VAL A N 1
ATOM 786 C CA . VAL A 1 91 ? -7.100 -7.743 -1.842 1.00 91.44 91 VAL A CA 1
ATOM 787 C C . VAL A 1 91 ? -7.236 -8.485 -0.508 1.00 91.44 91 VAL A C 1
ATOM 789 O O . VAL A 1 91 ? -8.311 -8.994 -0.193 1.00 91.44 91 VAL A O 1
ATOM 792 N N . PHE A 1 92 ? -6.174 -8.531 0.302 1.00 92.31 92 PHE A N 1
ATOM 793 C CA . PHE A 1 92 ? -6.235 -9.146 1.629 1.00 92.31 92 PHE A CA 1
ATOM 794 C C . PHE A 1 92 ? -7.184 -8.393 2.567 1.00 92.31 92 PHE A C 1
ATOM 796 O O . PHE A 1 92 ? -7.994 -9.006 3.253 1.00 92.31 92 PHE A O 1
ATOM 803 N N . PHE A 1 93 ? -7.130 -7.063 2.575 1.00 93.00 93 PHE A N 1
ATOM 804 C CA . PHE A 1 93 ? -7.989 -6.241 3.428 1.00 93.00 93 PHE A CA 1
ATOM 805 C C . PHE A 1 93 ? -9.446 -6.321 2.982 1.00 93.00 93 PHE A C 1
ATOM 807 O O . PHE A 1 93 ? -10.343 -6.381 3.820 1.00 93.00 93 PHE A O 1
ATOM 814 N N . GLN A 1 94 ? -9.690 -6.389 1.673 1.00 92.44 94 GLN A N 1
ATOM 815 C CA . GLN A 1 94 ? -11.013 -6.649 1.124 1.00 92.44 94 GLN A CA 1
ATOM 816 C C . GLN A 1 94 ? -11.557 -7.999 1.607 1.00 92.44 94 GLN A C 1
ATOM 818 O O . GLN A 1 94 ? -12.680 -8.054 2.103 1.00 92.44 94 GLN A O 1
ATOM 823 N N . LEU A 1 95 ? -10.750 -9.064 1.550 1.00 92.38 95 LEU A N 1
ATOM 824 C CA . LEU A 1 95 ? -11.123 -10.372 2.090 1.00 92.38 95 LEU A CA 1
ATOM 825 C C . LEU A 1 95 ? -11.495 -10.286 3.581 1.00 92.38 95 LEU A C 1
ATOM 827 O O . LEU A 1 95 ? -12.533 -10.812 3.983 1.00 92.38 95 LEU A O 1
ATOM 831 N N . LEU A 1 96 ? -10.681 -9.607 4.397 1.00 92.50 96 LEU A N 1
ATOM 832 C CA . LEU A 1 96 ? -10.963 -9.427 5.827 1.00 92.50 96 LEU A CA 1
ATOM 833 C C . LEU A 1 96 ? -12.277 -8.668 6.057 1.00 92.50 96 LEU A C 1
ATOM 835 O O . LEU A 1 96 ? -13.082 -9.084 6.884 1.00 92.50 96 LEU A O 1
ATOM 839 N N . ASN A 1 97 ? -12.524 -7.601 5.295 1.00 91.12 97 ASN A N 1
ATOM 840 C CA . ASN A 1 97 ? -13.744 -6.797 5.395 1.00 91.12 97 ASN A CA 1
ATOM 841 C C . ASN A 1 97 ? -15.010 -7.567 4.985 1.00 91.12 97 ASN A C 1
ATOM 843 O O . ASN A 1 97 ? -16.081 -7.326 5.538 1.00 91.12 97 ASN A O 1
ATOM 847 N N . GLU A 1 98 ? -14.903 -8.479 4.019 1.00 91.06 98 GLU A N 1
ATOM 848 C CA . GLU A 1 98 ? -16.015 -9.322 3.565 1.00 91.06 98 GLU A CA 1
ATOM 849 C C . GLU A 1 98 ? -16.286 -10.506 4.512 1.00 91.06 98 GLU A C 1
ATOM 851 O O . GLU A 1 98 ? -17.372 -11.095 4.485 1.00 91.06 98 GLU A O 1
ATOM 856 N N . THR A 1 99 ? -15.330 -10.846 5.383 1.00 90.50 99 THR A N 1
ATOM 857 C CA . THR A 1 99 ? -15.450 -11.964 6.322 1.00 90.50 99 THR A CA 1
ATOM 858 C C . THR A 1 99 ? -16.158 -11.524 7.604 1.00 90.50 99 THR A C 1
ATOM 860 O O . THR A 1 99 ? -15.537 -11.036 8.545 1.00 90.50 99 THR A O 1
ATOM 863 N N . LYS A 1 100 ? -17.477 -11.748 7.669 1.00 85.50 100 LYS A N 1
ATOM 864 C CA . LYS A 1 100 ? -18.342 -11.312 8.787 1.00 85.50 100 LYS A CA 1
ATOM 865 C C . LYS A 1 100 ? -17.930 -11.832 10.168 1.00 85.50 100 LYS A C 1
ATOM 867 O O . LYS A 1 100 ? -18.212 -11.176 11.165 1.00 85.50 100 LYS A O 1
ATOM 872 N N . ASP A 1 101 ? -17.277 -12.989 10.222 1.00 88.69 101 ASP A N 1
ATOM 873 C CA . ASP A 1 101 ? -16.869 -13.618 11.481 1.00 88.69 101 ASP A CA 1
ATOM 874 C C . ASP A 1 101 ? -15.581 -13.006 12.067 1.00 88.69 101 ASP A C 1
ATOM 876 O O . ASP A 1 101 ? -15.199 -13.343 13.187 1.00 88.69 101 ASP A O 1
ATOM 880 N N . ILE A 1 102 ? -14.899 -12.111 11.338 1.00 89.12 102 ILE A N 1
ATOM 881 C CA . ILE A 1 102 ? -13.692 -11.427 11.814 1.00 89.12 102 ILE A CA 1
ATOM 882 C C . ILE A 1 102 ? -14.070 -10.079 12.412 1.00 89.12 102 ILE A C 1
ATOM 884 O O . ILE A 1 102 ? -14.690 -9.234 11.769 1.00 89.12 102 ILE A O 1
ATOM 888 N N . THR A 1 103 ? -13.615 -9.845 13.640 1.00 85.06 103 THR A N 1
ATOM 889 C CA . THR A 1 103 ? -13.759 -8.557 14.317 1.00 85.06 103 THR A CA 1
ATOM 890 C C . THR A 1 103 ? -12.397 -7.875 14.489 1.00 85.06 103 THR A C 1
ATOM 892 O O . THR A 1 103 ? -11.391 -8.562 14.679 1.00 85.06 103 THR A O 1
ATOM 895 N N . PRO A 1 104 ? -12.326 -6.528 14.499 1.00 78.62 104 PRO A N 1
ATOM 896 C CA . PRO A 1 104 ? -11.063 -5.790 14.670 1.00 78.62 104 PRO A CA 1
ATOM 897 C C . PRO A 1 104 ? -10.381 -5.964 16.038 1.00 78.62 104 PRO A C 1
ATOM 899 O O . PRO A 1 104 ? -9.309 -5.416 16.267 1.00 78.62 104 PRO A O 1
ATOM 902 N N . SER A 1 105 ? -11.007 -6.682 16.973 1.00 85.12 105 SER A N 1
ATOM 903 C CA . SER A 1 105 ? -10.450 -7.030 18.285 1.00 85.12 105 SER A CA 1
ATOM 904 C C . SER A 1 105 ? -9.946 -8.476 18.363 1.00 85.12 105 SER A C 1
ATOM 906 O O . SER A 1 105 ? -9.364 -8.872 19.376 1.00 85.12 105 SER A O 1
ATOM 908 N N . MET A 1 106 ? -10.162 -9.277 17.314 1.00 92.69 106 MET A N 1
ATOM 909 C CA . MET A 1 106 ? -9.815 -10.693 17.283 1.00 92.69 106 MET A CA 1
ATOM 910 C C . MET A 1 106 ? -8.305 -10.898 17.135 1.00 92.69 106 MET A C 1
ATOM 912 O O . MET A 1 106 ? -7.626 -10.225 16.357 1.00 92.69 106 MET A O 1
ATOM 916 N N . LYS A 1 107 ? -7.752 -11.883 17.850 1.00 92.62 107 LYS A N 1
ATOM 917 C CA . LYS A 1 107 ? -6.333 -12.234 17.710 1.00 92.62 107 LYS A CA 1
ATOM 918 C C . LYS A 1 107 ? -6.080 -12.895 16.358 1.00 92.62 107 LYS A C 1
ATOM 920 O O . LYS A 1 107 ? -6.864 -13.731 15.917 1.00 92.62 107 LYS A O 1
ATOM 925 N N . TRP A 1 108 ? -4.908 -12.632 15.774 1.00 93.62 108 TRP A N 1
ATOM 926 C CA . TRP A 1 108 ? -4.503 -13.221 14.490 1.00 93.62 108 TRP A CA 1
ATOM 927 C C . TRP A 1 108 ? -4.701 -14.742 14.427 1.00 93.62 108 TRP A C 1
ATOM 929 O O . TRP A 1 108 ? -5.244 -15.246 13.457 1.00 93.62 108 TRP A O 1
ATOM 939 N N . ARG A 1 109 ? -4.332 -15.486 15.479 1.00 92.81 109 ARG A N 1
ATOM 940 C CA . ARG A 1 109 ? -4.468 -16.956 15.516 1.00 92.81 109 ARG A CA 1
ATOM 941 C C . ARG A 1 109 ? -5.910 -17.443 15.312 1.00 92.81 109 ARG A C 1
ATOM 943 O O . ARG A 1 109 ? -6.107 -18.534 14.787 1.00 92.81 109 ARG A O 1
ATOM 950 N N . GLU A 1 110 ? -6.897 -16.683 15.772 1.00 93.38 110 GLU A N 1
ATOM 951 C CA . GLU A 1 110 ? -8.318 -17.015 15.627 1.00 93.38 110 GLU A CA 1
ATOM 952 C C . GLU A 1 110 ? -8.821 -16.594 14.249 1.00 93.38 110 GLU A C 1
ATOM 954 O O . GLU A 1 110 ? -9.363 -17.430 13.529 1.00 93.38 110 GLU A O 1
ATOM 959 N N . ALA A 1 111 ? -8.522 -15.358 13.837 1.00 92.81 111 ALA A N 1
ATOM 960 C CA . ALA A 1 111 ? -8.861 -14.846 12.511 1.00 92.81 111 ALA A CA 1
ATOM 961 C C . ALA A 1 111 ? -8.276 -15.723 11.392 1.00 92.81 111 ALA A C 1
ATOM 963 O O . ALA A 1 111 ? -8.967 -16.037 10.426 1.00 92.81 111 ALA A O 1
ATOM 964 N N . LYS A 1 112 ? -7.040 -16.211 11.568 1.00 91.62 112 LYS A N 1
ATOM 965 C CA . LYS A 1 112 ? -6.355 -17.121 10.642 1.00 91.62 112 LYS A CA 1
ATOM 966 C C . LYS A 1 112 ? -7.167 -18.393 10.376 1.00 91.62 112 LYS A C 1
ATOM 968 O O . LYS A 1 112 ? -7.352 -18.771 9.227 1.00 91.62 112 LYS A O 1
ATOM 973 N N . LYS A 1 113 ? -7.731 -19.011 11.419 1.00 92.31 113 LYS A N 1
ATOM 974 C CA . LYS A 1 113 ? -8.562 -20.224 11.280 1.00 92.31 113 LYS A CA 1
ATOM 975 C C . LYS A 1 113 ? -9.860 -19.9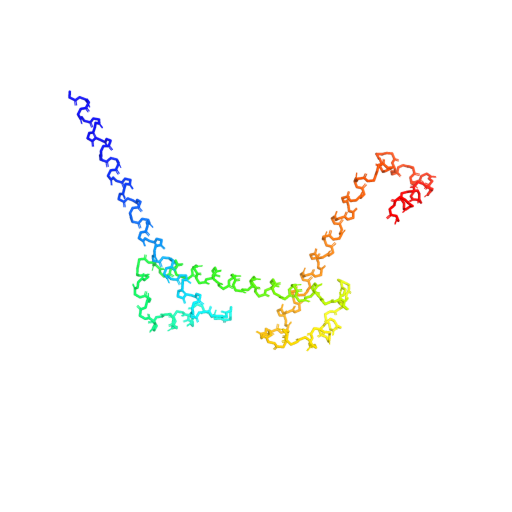77 10.508 1.00 92.31 113 LYS A C 1
ATOM 977 O O . LYS A 1 113 ? -10.463 -20.927 10.012 1.00 92.31 113 LYS A O 1
ATOM 982 N N . ILE A 1 114 ? -10.331 -18.731 10.478 1.00 92.12 114 ILE A N 1
ATOM 983 C CA . ILE A 1 114 ? -11.528 -18.329 9.739 1.00 92.12 114 ILE A CA 1
ATOM 984 C C . ILE A 1 114 ? -11.155 -18.103 8.271 1.00 92.12 114 ILE A C 1
ATOM 986 O O . ILE A 1 114 ? -11.738 -18.747 7.403 1.00 92.12 114 ILE A O 1
ATOM 990 N N . ILE A 1 115 ? -10.146 -17.268 7.995 1.00 91.06 115 ILE A N 1
ATOM 991 C CA . ILE A 1 115 ? -9.717 -16.943 6.620 1.00 91.06 115 ILE A CA 1
ATOM 992 C C . ILE A 1 115 ? -9.133 -18.140 5.871 1.00 91.06 115 ILE A C 1
ATOM 994 O O . ILE A 1 115 ? -9.281 -18.209 4.660 1.00 91.06 115 ILE A O 1
ATOM 998 N N . GLU A 1 116 ? -8.508 -19.105 6.557 1.00 90.12 116 GLU A N 1
ATOM 999 C CA . GLU A 1 116 ? -7.975 -20.326 5.930 1.00 90.12 116 GLU A CA 1
ATOM 1000 C C . GLU A 1 116 ? -9.062 -21.181 5.265 1.00 90.12 116 GLU A C 1
ATOM 1002 O O . GLU A 1 116 ? -8.751 -21.998 4.401 1.00 90.12 116 GLU A O 1
ATOM 1007 N N . LYS A 1 117 ? -10.334 -20.983 5.633 1.00 88.19 117 LYS A N 1
ATOM 1008 C CA . LYS A 1 117 ? -11.474 -21.643 4.986 1.00 88.19 117 LYS A CA 1
ATOM 1009 C C . LYS A 1 117 ? -11.860 -20.992 3.655 1.00 88.19 117 LYS A C 1
ATOM 1011 O O . LYS A 1 117 ? -12.599 -21.605 2.891 1.00 88.19 117 LYS A O 1
ATOM 1016 N N . ASP A 1 118 ? -11.404 -19.769 3.384 1.00 86.38 118 ASP A N 1
ATOM 1017 C CA . ASP A 1 118 ? -11.672 -19.064 2.131 1.00 86.38 118 ASP A CA 1
ATOM 1018 C C . ASP A 1 118 ? -10.616 -19.441 1.080 1.00 86.38 118 ASP A C 1
ATOM 1020 O O . ASP A 1 118 ? -9.412 -19.229 1.259 1.00 86.38 118 ASP A O 1
ATOM 1024 N N . GLU A 1 119 ? -11.058 -19.978 -0.061 1.00 86.06 119 GLU A N 1
ATOM 1025 C CA . GLU A 1 119 ? -10.159 -20.375 -1.150 1.00 86.06 119 GLU A CA 1
ATOM 1026 C C . GLU A 1 119 ? -9.289 -19.214 -1.659 1.00 86.06 119 GLU A C 1
ATOM 1028 O O . GLU A 1 119 ? -8.154 -19.436 -2.095 1.00 86.06 119 GLU A O 1
ATOM 1033 N N . ARG A 1 120 ? -9.770 -17.965 -1.584 1.00 85.06 120 ARG A N 1
ATOM 1034 C CA . ARG A 1 120 ? -9.003 -16.774 -1.985 1.00 85.06 120 ARG A CA 1
ATOM 1035 C C . ARG A 1 120 ? -7.766 -16.589 -1.111 1.00 85.06 120 ARG A C 1
ATOM 1037 O O . ARG A 1 120 ? -6.734 -16.161 -1.623 1.00 85.06 120 ARG A O 1
ATOM 1044 N N . PHE A 1 121 ? -7.844 -16.966 0.167 1.00 85.12 121 PHE A N 1
ATOM 1045 C CA . PHE A 1 121 ? -6.703 -16.950 1.079 1.00 85.12 121 PHE A CA 1
ATOM 1046 C C . PHE A 1 121 ? -5.729 -18.101 0.813 1.00 85.12 121 PHE A C 1
ATOM 1048 O O . PHE A 1 121 ? -4.520 -17.924 0.899 1.00 85.12 121 PHE A O 1
ATOM 1055 N N . THR A 1 122 ? -6.217 -19.282 0.428 1.00 79.62 122 THR A N 1
ATOM 1056 C CA . THR A 1 122 ? -5.322 -20.417 0.118 1.00 79.62 122 THR A CA 1
ATOM 1057 C C . THR A 1 122 ? -4.434 -20.158 -1.105 1.00 79.62 122 THR A C 1
ATOM 1059 O O . THR A 1 122 ? -3.301 -20.629 -1.169 1.00 79.62 122 THR A O 1
ATOM 1062 N N . LYS A 1 123 ? -4.915 -19.345 -2.057 1.00 79.62 123 LYS A N 1
ATOM 1063 C CA . LYS A 1 123 ? -4.143 -18.871 -3.222 1.00 79.62 123 LYS A CA 1
ATOM 1064 C C . LYS A 1 123 ? -3.158 -17.750 -2.866 1.00 79.62 123 LYS A C 1
ATOM 1066 O O . LYS A 1 123 ? -2.351 -17.341 -3.701 1.00 79.62 123 LYS A O 1
ATOM 1071 N N . PHE A 1 124 ? -3.220 -17.249 -1.637 1.00 78.44 124 PHE A N 1
ATOM 1072 C CA . PHE A 1 124 ? -2.399 -16.168 -1.120 1.00 78.44 124 PHE A CA 1
ATOM 1073 C C . PHE A 1 124 ? -1.057 -16.726 -0.635 1.00 78.44 124 PHE A C 1
ATOM 1075 O O . PHE A 1 124 ? -0.869 -17.067 0.529 1.00 78.44 124 PHE A O 1
ATOM 1082 N N . ASN A 1 125 ? -0.100 -16.850 -1.553 1.00 71.31 125 ASN A N 1
ATOM 1083 C CA . ASN A 1 125 ? 1.227 -17.363 -1.227 1.00 71.31 125 ASN A CA 1
ATOM 1084 C C . ASN A 1 125 ? 2.093 -16.267 -0.579 1.00 71.31 125 ASN A C 1
ATOM 1086 O O . ASN A 1 125 ? 2.831 -15.562 -1.264 1.00 71.31 125 ASN A O 1
ATOM 1090 N N . ILE A 1 126 ? 1.950 -16.070 0.734 1.00 78.25 126 ILE A N 1
ATOM 1091 C CA . ILE A 1 126 ? 2.694 -15.066 1.509 1.00 78.25 126 ILE A CA 1
ATOM 1092 C C . ILE A 1 126 ? 3.178 -15.685 2.817 1.00 78.25 126 ILE A C 1
ATOM 1094 O O . ILE A 1 126 ? 2.490 -16.497 3.435 1.00 78.25 126 ILE A O 1
ATOM 1098 N N . SER A 1 127 ? 4.355 -15.253 3.275 1.00 84.81 127 SER A N 1
ATOM 1099 C CA . SER A 1 127 ? 4.859 -15.647 4.587 1.00 84.81 127 SER A CA 1
ATOM 1100 C C . SER A 1 127 ? 3.901 -15.241 5.710 1.00 84.81 127 SER A C 1
ATOM 1102 O O . SER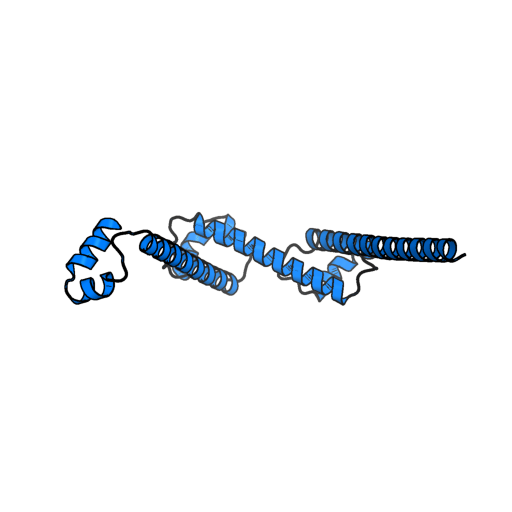 A 1 127 ? 3.426 -14.106 5.782 1.00 84.81 127 SER A O 1
ATOM 1104 N N . GLU A 1 128 ? 3.679 -16.159 6.649 1.00 86.88 128 GLU A N 1
ATOM 1105 C CA . GLU A 1 128 ? 2.786 -15.947 7.793 1.00 86.88 128 GLU A CA 1
ATOM 1106 C C . GLU A 1 128 ? 3.113 -14.662 8.562 1.00 86.88 128 GLU A C 1
ATOM 1108 O O . GLU A 1 128 ? 2.215 -13.907 8.924 1.00 86.88 128 GLU A O 1
ATOM 1113 N N . ARG A 1 129 ? 4.405 -14.363 8.737 1.00 89.62 129 ARG A N 1
ATOM 1114 C CA . ARG A 1 129 ? 4.868 -13.145 9.409 1.00 89.62 129 ARG A CA 1
ATOM 1115 C C . ARG A 1 129 ? 4.387 -11.868 8.714 1.00 89.62 129 ARG A C 1
ATOM 1117 O O . ARG A 1 129 ? 4.044 -10.902 9.393 1.00 89.62 129 ARG A O 1
ATOM 1124 N N . LYS A 1 130 ? 4.401 -11.838 7.378 1.00 89.62 130 LYS A N 1
ATOM 1125 C CA . LYS A 1 130 ? 3.975 -10.669 6.598 1.00 89.62 130 LYS A CA 1
ATOM 1126 C C . LYS A 1 130 ? 2.457 -10.528 6.650 1.00 89.62 130 LYS A C 1
ATOM 1128 O O . LYS A 1 130 ? 1.973 -9.434 6.904 1.00 89.62 130 LYS A O 1
ATOM 1133 N N . THR A 1 131 ? 1.728 -11.634 6.528 1.00 91.12 131 THR A N 1
ATOM 1134 C CA . THR A 1 131 ? 0.264 -11.644 6.642 1.00 91.12 131 THR A CA 1
ATOM 1135 C C . THR A 1 131 ? -0.213 -11.222 8.034 1.00 91.12 131 THR A C 1
ATOM 1137 O O . THR A 1 131 ? -1.133 -10.419 8.143 1.00 91.12 131 THR A O 1
ATOM 1140 N N . GLU A 1 132 ? 0.439 -11.684 9.106 1.00 93.62 132 GLU A N 1
ATOM 1141 C CA . GLU A 1 132 ? 0.117 -11.259 10.474 1.00 93.62 132 GLU A CA 1
ATOM 1142 C C . GLU A 1 132 ? 0.355 -9.757 10.678 1.00 93.62 132 GLU A C 1
ATOM 1144 O O . GLU A 1 132 ? -0.439 -9.085 11.337 1.00 93.62 132 GLU A O 1
ATOM 1149 N N . ARG A 1 133 ? 1.450 -9.217 10.128 1.00 94.00 133 ARG A N 1
ATOM 1150 C CA . ARG A 1 133 ? 1.720 -7.776 10.173 1.00 94.00 133 ARG A CA 1
ATOM 1151 C C . ARG A 1 133 ? 0.630 -6.999 9.439 1.00 94.00 133 ARG A C 1
ATOM 1153 O O . ARG A 1 133 ? 0.065 -6.082 10.022 1.00 94.00 133 ARG A O 1
ATOM 1160 N N . ASP A 1 134 ? 0.311 -7.404 8.213 1.00 94.12 134 ASP A N 1
ATOM 1161 C CA . ASP A 1 134 ? -0.717 -6.754 7.403 1.00 94.12 134 ASP A CA 1
ATOM 1162 C C . ASP A 1 134 ? -2.089 -6.822 8.127 1.00 94.12 134 ASP A C 1
ATOM 1164 O O . ASP A 1 134 ? -2.812 -5.833 8.167 1.00 94.12 134 ASP A O 1
ATOM 1168 N N . TYR A 1 135 ? -2.412 -7.931 8.810 1.00 94.44 135 TYR A N 1
ATOM 1169 C CA . TYR A 1 135 ? -3.619 -8.052 9.644 1.00 94.44 135 TYR A CA 1
ATOM 1170 C C . TYR A 1 135 ? -3.636 -7.079 10.834 1.00 94.44 135 TYR A C 1
ATOM 1172 O O . TYR A 1 135 ? -4.666 -6.474 11.123 1.00 94.44 135 TYR A O 1
ATOM 1180 N N . LYS A 1 136 ? -2.507 -6.901 11.533 1.00 94.06 136 LYS A N 1
ATOM 1181 C CA . LYS A 1 136 ? -2.409 -5.930 12.638 1.00 94.06 136 LYS A CA 1
ATOM 1182 C C . LYS A 1 136 ? -2.635 -4.504 12.151 1.00 94.06 136 LYS A C 1
ATOM 1184 O O . LYS A 1 136 ? -3.346 -3.754 12.808 1.00 94.06 136 LYS A O 1
ATOM 1189 N N . GLU A 1 137 ? -2.065 -4.154 11.003 1.00 93.94 137 GLU A N 1
ATOM 1190 C CA . GLU A 1 137 ? -2.277 -2.842 10.391 1.00 93.94 137 GLU A CA 1
ATOM 1191 C C . GLU A 1 137 ? -3.746 -2.641 9.997 1.00 93.94 137 GLU A C 1
ATOM 1193 O O . GLU A 1 137 ? -4.316 -1.605 10.324 1.00 93.94 137 GLU A O 1
ATOM 1198 N N . TRP A 1 138 ? -4.394 -3.653 9.409 1.00 94.81 138 TRP A N 1
ATOM 1199 C CA . TRP A 1 138 ? -5.835 -3.616 9.128 1.00 94.81 138 TRP A CA 1
ATOM 1200 C C . TRP A 1 138 ? -6.677 -3.374 10.391 1.00 94.81 138 TRP A C 1
ATOM 1202 O O . TRP A 1 138 ? -7.604 -2.563 10.370 1.00 94.81 138 TRP A O 1
ATOM 1212 N N . MET A 1 139 ? -6.354 -4.044 11.504 1.00 93.81 139 MET A N 1
ATOM 1213 C CA . MET A 1 139 ? -7.071 -3.841 12.768 1.00 93.81 139 MET A CA 1
ATOM 1214 C C . MET A 1 139 ? -6.916 -2.412 13.296 1.00 93.81 139 MET A C 1
ATOM 1216 O O . MET A 1 139 ? -7.910 -1.807 13.704 1.00 93.81 139 MET A O 1
ATOM 1220 N N . GLU A 1 140 ? -5.694 -1.870 13.290 1.00 92.44 140 GLU A N 1
ATOM 1221 C CA . GLU A 1 140 ? -5.450 -0.500 13.750 1.00 92.44 140 GLU A CA 1
ATOM 1222 C C . GLU A 1 140 ? -6.135 0.526 12.839 1.00 92.44 140 GLU A C 1
ATOM 1224 O O . GLU A 1 140 ? -6.836 1.393 13.353 1.00 92.44 140 GLU A O 1
ATOM 1229 N N . GLU A 1 141 ? -6.069 0.376 11.511 1.00 92.38 141 GLU A N 1
ATOM 1230 C CA . GLU A 1 141 ? -6.798 1.244 10.570 1.00 92.38 141 GLU A CA 1
ATOM 1231 C C . GLU A 1 141 ? -8.310 1.228 10.838 1.00 92.38 141 GLU A C 1
ATOM 1233 O O . GLU A 1 141 ? -8.968 2.271 10.849 1.00 92.38 141 GLU A O 1
ATOM 1238 N N . ARG A 1 142 ? -8.885 0.049 11.109 1.00 90.88 142 ARG A N 1
ATOM 1239 C CA . ARG A 1 142 ? -10.318 -0.074 11.404 1.00 90.88 142 ARG A CA 1
ATOM 1240 C C . ARG A 1 142 ? -10.682 0.592 12.726 1.00 90.88 142 ARG A C 1
ATOM 1242 O O . ARG A 1 142 ? -11.721 1.242 12.820 1.00 90.88 142 ARG A O 1
ATOM 1249 N N . LYS A 1 143 ? -9.833 0.443 13.741 1.00 90.56 143 LYS A N 1
ATOM 1250 C CA . LYS A 1 143 ? -10.003 1.079 15.049 1.00 90.56 143 LYS A CA 1
ATOM 1251 C C . LYS A 1 143 ? -9.885 2.598 14.948 1.00 90.56 143 LYS A C 1
ATOM 1253 O O . LYS A 1 143 ? -10.696 3.302 15.546 1.00 90.56 143 LYS A O 1
ATOM 1258 N N . GLU A 1 144 ? -8.921 3.103 14.185 1.00 93.19 144 GLU A N 1
ATOM 1259 C CA . GLU A 1 144 ? -8.768 4.531 13.908 1.00 93.19 144 GLU A CA 1
ATOM 1260 C C . GLU A 1 144 ? -9.976 5.089 13.158 1.00 93.19 144 GLU A C 1
ATOM 1262 O O . GLU A 1 144 ? -10.493 6.134 13.553 1.00 93.19 144 GLU A O 1
ATOM 1267 N N . ALA A 1 145 ? -10.474 4.374 12.144 1.00 92.19 145 ALA A N 1
ATOM 1268 C CA . ALA A 1 145 ? -11.676 4.756 11.408 1.00 92.19 145 ALA A CA 1
ATOM 1269 C C . ALA A 1 145 ? -12.902 4.830 12.329 1.00 92.19 145 ALA A C 1
ATOM 1271 O O . ALA A 1 145 ? -13.544 5.871 12.400 1.00 92.19 145 ALA A O 1
ATOM 1272 N N . VAL A 1 146 ? -13.167 3.786 13.125 1.00 91.38 146 VAL A N 1
ATOM 1273 C CA . VAL A 1 146 ? -14.284 3.780 14.089 1.00 91.38 146 VAL A CA 1
ATOM 1274 C C . VAL A 1 146 ? -14.137 4.900 15.119 1.00 91.38 146 VAL A C 1
ATOM 1276 O O . VAL A 1 146 ? -15.110 5.566 15.457 1.00 91.38 146 VAL A O 1
ATOM 1279 N N . MET A 1 147 ? -12.921 5.150 15.609 1.00 93.12 147 MET A N 1
ATOM 1280 C CA . MET A 1 147 ? -12.661 6.231 16.559 1.00 93.12 147 MET A CA 1
ATOM 1281 C C . MET A 1 147 ? -12.864 7.611 15.930 1.00 93.12 147 MET A C 1
ATOM 1283 O O . MET A 1 147 ? -13.345 8.527 16.596 1.00 93.12 147 MET A O 1
ATOM 1287 N N . LYS A 1 148 ? -12.485 7.780 14.662 1.00 96.06 148 LYS A N 1
ATOM 1288 C CA . LYS A 1 148 ? -12.726 9.006 13.905 1.00 96.06 148 LYS A CA 1
ATOM 1289 C C . LYS A 1 148 ? -14.224 9.215 13.703 1.00 96.06 148 LYS A C 1
ATOM 1291 O O . LYS A 1 148 ? -14.707 10.288 14.044 1.00 96.06 148 LYS A O 1
ATOM 1296 N N . ASP A 1 149 ? -14.942 8.199 13.237 1.00 94.56 149 ASP A N 1
ATOM 1297 C CA . ASP A 1 149 ? -16.387 8.261 13.004 1.00 94.56 149 ASP A CA 1
ATOM 1298 C C . ASP A 1 149 ? -17.135 8.558 14.307 1.00 94.56 149 ASP A C 1
ATOM 1300 O O . ASP A 1 149 ? -18.000 9.428 14.346 1.00 94.56 149 ASP A O 1
ATOM 1304 N N . PHE A 1 150 ? -16.730 7.930 15.415 1.00 93.94 150 PHE A N 1
ATOM 1305 C CA . PHE A 1 150 ? -17.283 8.218 16.736 1.00 93.94 150 PHE A CA 1
ATOM 1306 C C . PHE A 1 150 ? -16.987 9.653 17.193 1.00 93.94 150 PHE A C 1
ATOM 1308 O O . PHE A 1 150 ? -17.867 10.334 17.711 1.00 93.94 150 PHE A O 1
ATOM 1315 N N . LYS A 1 151 ? -15.766 10.161 16.982 1.00 95.00 151 LYS A N 1
ATOM 1316 C CA . LYS A 1 151 ? -15.431 11.562 17.293 1.00 95.00 151 LYS A CA 1
ATOM 1317 C C . LYS A 1 151 ? -16.223 12.546 16.442 1.00 95.00 151 LYS A C 1
ATOM 1319 O O . LYS A 1 151 ? -16.591 13.602 16.948 1.00 95.00 151 LYS A O 1
ATOM 1324 N N . ASP A 1 152 ? -16.428 12.240 15.168 1.00 95.38 152 ASP A N 1
ATOM 1325 C CA . ASP A 1 152 ? -17.189 13.089 14.258 1.00 95.38 152 ASP A CA 1
ATOM 1326 C C . ASP A 1 152 ? -18.675 13.087 14.655 1.00 95.38 152 ASP A C 1
ATOM 1328 O O . ASP A 1 152 ? -19.242 14.166 14.819 1.00 95.38 152 ASP A O 1
ATOM 1332 N N . LEU A 1 153 ? -19.241 11.926 15.010 1.00 94.69 153 LEU A N 1
ATOM 1333 C CA . LEU A 1 153 ? -20.569 11.815 15.625 1.00 94.69 153 LEU A CA 1
ATOM 1334 C C . LEU A 1 153 ? -20.690 12.701 16.875 1.00 94.69 153 LEU A C 1
ATOM 1336 O O . LEU A 1 153 ? -21.582 13.539 16.943 1.00 94.69 153 LEU A O 1
ATOM 1340 N N . LEU A 1 154 ? -19.750 12.599 17.825 1.00 94.25 154 LEU A N 1
ATOM 1341 C CA . LEU A 1 154 ? -19.755 13.423 19.042 1.00 94.25 154 LEU A CA 1
ATOM 1342 C C . LEU A 1 154 ? -19.691 14.934 18.754 1.00 94.25 154 LEU A C 1
ATOM 1344 O O . LEU A 1 154 ? -20.268 15.726 19.497 1.00 94.25 154 LEU A O 1
ATOM 1348 N N . LYS A 1 155 ? -18.990 15.367 17.698 1.00 92.69 155 LYS A N 1
ATOM 1349 C CA . LYS A 1 155 ? -18.965 16.789 17.300 1.00 92.69 155 LYS A CA 1
ATOM 1350 C C . LYS A 1 155 ? -20.305 17.248 16.729 1.00 92.69 155 LYS A C 1
ATOM 1352 O O . LYS A 1 155 ? -20.649 18.425 16.845 1.00 92.69 155 LYS A O 1
ATOM 1357 N N . GLU A 1 156 ? -21.038 16.350 16.080 1.00 92.75 156 GLU A N 1
ATOM 1358 C CA . GLU A 1 156 ? -22.352 16.631 15.505 1.00 92.75 156 GLU A CA 1
ATOM 1359 C C . GLU A 1 156 ? -23.467 16.614 16.564 1.00 92.75 156 GLU A C 1
ATOM 1361 O O . GLU A 1 156 ? -24.466 17.328 16.411 1.00 92.75 156 GLU A O 1
ATOM 1366 N N . THR A 1 157 ? -23.268 15.896 17.676 1.00 94.06 157 THR A N 1
ATOM 1367 C CA . THR A 1 157 ? -24.204 15.811 18.804 1.00 94.06 157 THR A CA 1
ATOM 1368 C C . THR A 1 157 ? -24.374 17.159 19.518 1.00 94.06 157 THR A C 1
ATOM 1370 O O . THR A 1 157 ? -23.604 17.538 20.397 1.00 94.06 157 THR A O 1
ATOM 1373 N N . LYS A 1 158 ? -25.452 17.884 19.195 1.00 92.81 158 LYS A N 1
ATOM 1374 C CA . LYS A 1 158 ? -25.691 19.276 19.638 1.00 92.81 158 LYS A CA 1
ATOM 1375 C C . LYS A 1 158 ? -25.786 19.499 21.151 1.00 92.81 158 LYS A C 1
ATOM 1377 O O . LYS A 1 158 ? -25.555 20.618 21.601 1.00 92.81 158 LYS A O 1
ATOM 1382 N N . ILE A 1 159 ? -26.128 18.473 21.932 1.00 93.12 159 ILE A N 1
ATOM 1383 C CA . ILE A 1 159 ? -26.168 18.565 23.403 1.00 93.12 159 ILE A CA 1
ATOM 1384 C C . ILE A 1 159 ? -24.754 18.642 24.019 1.00 93.12 159 ILE A C 1
ATOM 1386 O O . ILE A 1 159 ? -24.587 19.077 25.161 1.00 93.12 159 ILE A O 1
ATOM 1390 N N . ILE A 1 160 ? -23.721 18.267 23.254 1.00 93.94 160 ILE A N 1
ATOM 1391 C CA . ILE A 1 160 ? -22.316 18.409 23.635 1.00 93.94 160 ILE A CA 1
ATOM 1392 C C . ILE A 1 160 ? -21.862 19.837 23.317 1.00 93.94 160 ILE A C 1
ATOM 1394 O O . ILE A 1 160 ? -21.847 20.283 22.173 1.00 93.94 160 ILE A O 1
ATOM 1398 N N . THR A 1 161 ? -21.479 20.576 24.355 1.00 94.06 161 THR A N 1
ATOM 1399 C CA . THR A 1 161 ? -21.051 21.977 24.277 1.00 94.06 161 THR A CA 1
ATOM 1400 C C . THR A 1 161 ? -19.819 22.217 25.150 1.00 94.06 161 THR A C 1
ATOM 1402 O O . THR A 1 161 ? -19.402 21.358 25.927 1.00 94.06 161 THR A O 1
ATOM 1405 N N . TYR A 1 162 ? -19.259 23.429 25.103 1.00 93.56 162 TYR A N 1
ATOM 1406 C CA . TYR A 1 162 ? -18.135 23.828 25.960 1.00 93.56 162 TYR A CA 1
ATOM 1407 C C . TYR A 1 162 ? -18.433 23.729 27.472 1.00 93.56 162 TYR A C 1
ATOM 1409 O O . TYR A 1 162 ? -17.503 23.671 28.274 1.00 93.56 162 TYR A O 1
ATOM 1417 N N . LYS A 1 163 ? -19.714 23.700 27.878 1.00 94.00 163 LYS A N 1
ATOM 1418 C CA . LYS A 1 163 ? -20.130 23.531 29.283 1.00 94.00 163 LYS A CA 1
ATOM 1419 C C . LYS A 1 163 ? -20.240 22.069 29.708 1.00 94.00 163 LYS A C 1
ATOM 1421 O O . LYS A 1 163 ? -20.251 21.801 30.907 1.00 94.00 163 LYS A O 1
ATOM 1426 N N . SER A 1 164 ? -20.308 21.133 28.760 1.00 93.12 164 SER A N 1
ATOM 1427 C CA . SER A 1 164 ? -20.604 19.725 29.041 1.00 93.12 164 SER A CA 1
ATOM 1428 C C . SER A 1 164 ? -19.596 19.085 29.986 1.00 93.12 164 SER A C 1
ATOM 1430 O O . SER A 1 164 ? -20.000 18.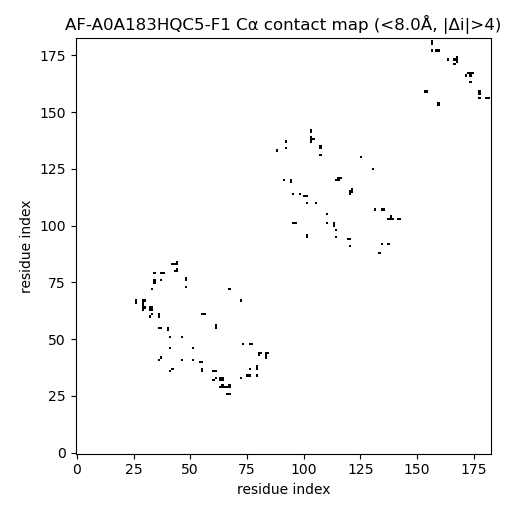318 30.847 1.00 93.12 164 SER A O 1
ATOM 1432 N N . LEU A 1 165 ? -18.311 19.455 29.909 1.00 92.75 165 LEU A N 1
ATOM 1433 C CA . LEU A 1 165 ? -17.303 18.954 30.848 1.00 92.75 165 LEU A CA 1
ATOM 1434 C C . LEU A 1 165 ? -17.648 19.307 32.303 1.00 92.75 165 LEU A C 1
ATOM 1436 O O . LEU A 1 165 ? -17.631 18.436 33.166 1.00 92.75 165 LEU A O 1
ATOM 1440 N N . LYS A 1 166 ? -18.004 20.572 32.558 1.00 95.06 166 LYS A N 1
ATOM 1441 C CA . LYS A 1 166 ? -18.399 21.039 33.890 1.00 95.06 166 LYS A CA 1
ATOM 1442 C C . LYS A 1 166 ? -19.695 20.361 34.345 1.00 95.06 166 LYS A C 1
ATOM 1444 O O . LYS A 1 166 ? -19.765 19.880 35.467 1.00 95.06 166 LYS A O 1
ATOM 1449 N N . MET A 1 167 ? -20.680 20.258 33.452 1.00 93.50 167 MET A N 1
ATOM 1450 C CA . MET A 1 167 ? -21.964 19.617 33.756 1.00 93.50 167 MET A CA 1
ATOM 1451 C C . MET A 1 167 ? -21.807 18.137 34.119 1.00 93.50 167 MET A C 1
ATOM 1453 O O . MET A 1 167 ? -22.436 17.702 35.071 1.00 93.50 167 MET A O 1
ATOM 1457 N N . ILE A 1 168 ? -20.940 17.386 33.426 1.00 94.94 168 ILE A N 1
ATOM 1458 C CA . ILE A 1 168 ? -20.662 15.969 33.730 1.00 94.94 168 ILE A CA 1
ATOM 1459 C C . ILE A 1 168 ? -19.970 15.814 35.089 1.00 94.94 168 ILE A C 1
ATOM 1461 O O . ILE A 1 168 ? -20.278 14.885 35.828 1.00 94.94 168 ILE A O 1
ATOM 1465 N N . GLN A 1 169 ? -19.041 16.713 35.425 1.00 93.81 169 GLN A N 1
ATOM 1466 C CA . GLN A 1 169 ? -18.336 16.689 36.713 1.00 93.81 169 GLN A CA 1
ATOM 1467 C C . GLN A 1 169 ? -19.254 17.025 37.896 1.00 93.81 169 GLN A C 1
ATOM 1469 O O . GLN A 1 169 ? -19.049 16.512 38.992 1.00 93.81 169 GLN A O 1
ATOM 1474 N N . GLU A 1 170 ? -20.246 17.889 37.679 1.00 93.06 170 GLU A N 1
ATOM 1475 C CA . GLU A 1 170 ? -21.224 18.287 38.697 1.00 93.06 170 GLU A CA 1
ATOM 1476 C C . GLU A 1 170 ? -22.394 17.295 38.803 1.00 93.06 170 GLU A C 1
ATOM 1478 O O . GLU A 1 170 ? -22.936 17.099 39.890 1.00 93.06 170 GLU A O 1
ATOM 1483 N N . ASN A 1 171 ? -22.799 16.680 37.686 1.00 87.25 171 ASN A N 1
ATOM 1484 C CA . ASN A 1 171 ? -23.951 15.789 37.597 1.00 87.25 171 ASN A CA 1
ATOM 1485 C C . ASN A 1 171 ? -23.813 14.782 36.434 1.00 87.25 171 ASN A C 1
ATOM 1487 O O . ASN A 1 171 ? -23.846 15.151 35.257 1.00 87.25 171 ASN A O 1
ATOM 1491 N N . GLU A 1 172 ? -23.776 13.484 36.752 1.00 91.56 172 GLU A N 1
ATOM 1492 C CA . GLU A 1 172 ? -23.719 12.407 35.750 1.00 91.56 172 GLU A CA 1
ATOM 1493 C C . GLU A 1 172 ? -24.915 12.385 34.782 1.00 91.56 172 GLU A C 1
ATOM 1495 O O . GLU A 1 172 ? -24.819 11.773 33.716 1.00 91.56 172 GLU A O 1
ATOM 1500 N N . GLN A 1 173 ? -26.031 13.050 35.108 1.00 93.12 173 GLN A N 1
ATOM 1501 C CA . GLN A 1 173 ? -27.206 13.119 34.238 1.00 93.12 173 GLN A CA 1
ATOM 1502 C C . GLN A 1 173 ? -26.858 13.650 32.843 1.00 93.12 173 GLN A C 1
ATOM 1504 O O . GLN A 1 173 ? -27.326 13.092 31.858 1.00 93.12 173 GLN A O 1
ATOM 1509 N N . HIS A 1 174 ? -25.960 14.639 32.735 1.00 92.00 174 HIS A N 1
ATOM 1510 C CA . HIS A 1 174 ? -25.563 15.183 31.428 1.00 92.00 174 HIS A CA 1
ATOM 1511 C C . HIS A 1 174 ? -24.863 14.137 30.547 1.00 92.00 174 HIS A C 1
ATOM 1513 O O . HIS A 1 174 ? -25.044 14.128 29.332 1.00 92.00 174 HIS A O 1
ATOM 1519 N N . LEU A 1 175 ? -24.082 13.226 31.141 1.00 92.81 175 LEU A N 1
ATOM 1520 C CA . LEU A 1 175 ? -23.476 12.114 30.401 1.00 92.81 175 LEU A CA 1
ATOM 1521 C C . LEU A 1 175 ? -24.538 11.100 29.961 1.00 92.81 175 LEU A C 1
ATOM 1523 O O . LEU A 1 175 ? -24.480 10.620 28.833 1.00 92.81 175 LEU A O 1
ATOM 1527 N N . ARG A 1 176 ? -25.517 10.797 30.822 1.00 94.38 176 ARG A N 1
ATOM 1528 C CA . ARG A 1 176 ? -26.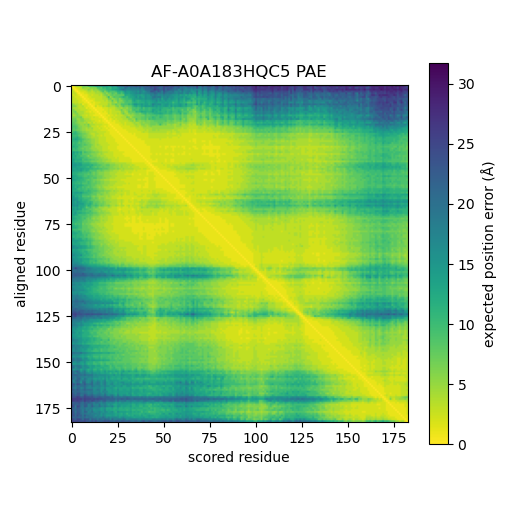637 9.904 30.479 1.00 94.38 176 ARG A CA 1
ATOM 1529 C C . ARG A 1 176 ? -27.471 10.466 29.332 1.00 94.38 176 ARG A C 1
ATOM 1531 O O . ARG A 1 176 ? -27.801 9.717 28.422 1.00 94.38 176 ARG A O 1
ATOM 1538 N N . ASP A 1 177 ? -27.736 11.769 29.339 1.00 92.50 177 ASP A N 1
ATOM 1539 C CA . ASP A 1 177 ? -28.475 12.447 28.272 1.00 92.50 177 ASP A CA 1
ATOM 1540 C C . ASP A 1 177 ? -27.695 12.420 26.947 1.00 92.50 177 ASP A C 1
ATOM 1542 O O . ASP A 1 177 ? -28.280 12.177 25.896 1.00 92.50 177 ASP A O 1
ATOM 1546 N N . ILE A 1 178 ? -26.365 12.601 26.982 1.00 93.00 178 ILE A N 1
ATOM 1547 C CA . ILE A 1 178 ? -25.508 12.418 25.799 1.00 93.00 178 ILE A CA 1
ATOM 1548 C C . ILE A 1 178 ? -25.614 10.983 25.275 1.00 93.00 178 ILE A C 1
ATOM 1550 O O . ILE A 1 178 ? -25.809 10.797 24.079 1.00 93.00 178 ILE A O 1
ATOM 1554 N N . LEU A 1 179 ? -25.486 9.979 26.147 1.00 92.31 179 LEU A N 1
ATOM 1555 C CA . LEU A 1 179 ? -25.551 8.571 25.749 1.00 92.31 179 LEU A CA 1
ATOM 1556 C C . LEU A 1 179 ? -26.919 8.212 25.155 1.00 92.31 179 LEU A C 1
ATOM 1558 O O . LEU A 1 179 ? -26.958 7.547 24.130 1.00 92.31 179 LEU A O 1
ATOM 1562 N N . ALA A 1 180 ? -28.013 8.722 25.724 1.00 92.56 180 ALA A N 1
ATOM 1563 C CA . ALA A 1 180 ? -29.368 8.508 25.214 1.00 92.56 180 ALA A CA 1
ATOM 1564 C C . ALA A 1 180 ? -29.612 9.144 23.832 1.00 92.56 180 ALA A C 1
ATOM 1566 O O . ALA A 1 180 ? -30.475 8.688 23.094 1.00 92.56 180 ALA A O 1
ATOM 1567 N N . VAL A 1 181 ? -28.874 10.202 23.474 1.00 90.81 181 VAL A N 1
ATOM 1568 C CA . VAL A 1 181 ? -28.923 10.803 22.126 1.00 90.81 181 VAL A CA 1
ATOM 1569 C C . VAL A 1 181 ? -28.075 10.016 21.115 1.00 90.81 181 VAL A C 1
ATOM 1571 O O . VAL A 1 181 ? -28.266 10.172 19.911 1.00 90.81 181 VAL A O 1
ATOM 1574 N N . LEU A 1 182 ? -27.113 9.219 21.588 1.00 88.19 182 LEU A N 1
ATOM 1575 C CA . LEU A 1 182 ? -26.193 8.436 20.757 1.00 88.19 182 LEU A CA 1
ATOM 1576 C C . LEU A 1 182 ? -26.649 6.981 20.526 1.00 88.19 182 LEU A C 1
ATOM 1578 O O . LEU A 1 182 ? -26.038 6.313 19.691 1.00 88.19 182 LEU A O 1
ATOM 1582 N N . GLU A 1 183 ? -27.656 6.498 21.265 1.00 79.38 183 GLU A N 1
ATOM 1583 C CA . GLU A 1 183 ? -28.378 5.234 21.006 1.00 79.38 183 GLU A CA 1
ATOM 1584 C C . GLU A 1 183 ? -29.302 5.338 19.784 1.00 79.38 183 GLU A C 1
ATOM 1586 O O . GLU A 1 183 ? -29.340 4.350 19.011 1.00 79.38 183 GLU A O 1
#

Secondary structure (DSSP, 8-state):
-HHHHHHHHHHHHHHHHHHHHHHHHHHHHHHHHHHHHHHHH---TT--HHHHHHHHTTSGGGGGGTTS-HHHHHHHHHHHHHHHHHHHHHHHHHHHHH-TT--TTS-HHHHHHHHTTSHHHHT----HHHHHHHHHHHHHHHHHHHHHHHHHHHHH-TT--TTHHHHHHH-THHHHHHHHHH-

pLDDT: mean 91.41, std 5.68, range [64.62, 98.31]

Mean predicted aligned error: 7.75 Å

Sequence (183 aa):
EERKKEVEAELGEQLKERSKEHEKHKYQEHEESFKALLIDLIKSADYTWHEARRILRKDSRYENCDLLEKDAKERLFDAHVQHLERKRREVFFQLLNETKDITPSMKWREAKKIIEKDERFTKFNISERKTERDYKEWMEERKEAVMKDFKDLLKETKIITYKSLKMIQENEQHLRDILAVLE

Nearest PDB structures (foldseek):
  7abg-assembly1_A4  TM=8.130E-01  e=2.807E-10  Homo sapiens
  7abf-assembly1_A4  TM=8.182E-01  e=3.683E-10  Homo sapiens
  4fqg-assembly1_A  TM=8.110E-01  e=1.512E-09  Homo sapiens
  2dof-assembly1_A  TM=9.404E-01  e=2.849E-03  Homo sapiens

Radius of gyration: 28.64 Å; Cα contacts (8 Å, |Δi|>4): 87; chains: 1; bounding box: 50×67×76 Å